Protein AF-A0A8J6YCR9-F1 (afdb_monomer_lite)

Secondary structure (DSSP, 8-state):
-EEEEEEE-SS--TTHHHHHHHHHTTTT-EEEEEEEETTTHHHH--TT-SSEEEEETHHHH-HHHHHHHHHHTT--GGGEEEHHHHTSTT--HHHHHHHHHTT-EEEESSTHHHHHHHHTT----SS-SS-B--HHHHHHHHHSHHHHHTS-EEEEEEES---SS-BTBEEEEEETTEEEE-TT-S-HHHHHHHHHHHHTT--TTSEEEE---S-HHHHHHHHH--

Foldseek 3Di:
DFEEEEEEADPAQPLPVVLLVLVCVQDVDYDHQYYDYLVCVLVSCPVVPGQAYEYGPCLVVFLVVVLVSCVVSVHDPLRYDYSQLSVPPPDDPVVLSVVQVLLEAEAEQAQPRVVVCRSSSHDHLALRHQKHWPLVLSLVCLVPVPVLLPFDWAWDDADDDADPQQNRHWTWTDSPPTIMTRRNDNDPVVSRVSNNVNSVSHDPVHYDYDYDDPDPVSVVSVVVRD

Structure (mmCIF, N/CA/C/O backbone):
data_AF-A0A8J6YCR9-F1
#
_entry.id   AF-A0A8J6YCR9-F1
#
loop_
_atom_site.group_PDB
_atom_site.id
_atom_site.type_symbol
_atom_site.label_atom_id
_atom_site.label_alt_id
_atom_site.label_comp_id
_atom_site.label_asym_id
_atom_site.label_entity_id
_atom_site.label_seq_id
_atom_site.pdbx_PDB_ins_code
_atom_site.Cartn_x
_atom_site.Cartn_y
_atom_site.Cartn_z
_atom_site.occupancy
_atom_site.B_iso_or_equiv
_atom_site.auth_seq_id
_atom_site.auth_comp_id
_atom_site.auth_asym_id
_atom_site.auth_atom_id
_atom_site.pdbx_PDB_model_num
ATOM 1 N N . MET A 1 1 ? -25.523 3.957 15.883 1.00 90.06 1 MET A N 1
ATOM 2 C CA . MET A 1 1 ? -24.390 3.995 16.825 1.00 90.06 1 MET A CA 1
ATOM 3 C C . MET A 1 1 ? -23.303 3.041 16.343 1.00 90.06 1 MET A C 1
ATOM 5 O O . MET A 1 1 ? -23.631 1.899 16.044 1.00 90.06 1 MET A O 1
ATOM 9 N N . LEU A 1 2 ? -22.066 3.518 16.178 1.00 95.81 2 LEU A N 1
ATOM 10 C CA . LEU A 1 2 ? -20.912 2.714 15.741 1.00 95.81 2 LEU A CA 1
ATOM 11 C C . LEU A 1 2 ? -20.251 2.041 16.953 1.00 95.81 2 LEU A C 1
ATOM 13 O O . LEU A 1 2 ? -19.799 2.749 17.850 1.00 95.81 2 LEU A O 1
ATOM 17 N N . LYS A 1 3 ? -20.128 0.711 16.964 1.00 96.62 3 LYS A N 1
ATOM 18 C CA . LYS A 1 3 ? -19.424 -0.020 18.029 1.00 96.62 3 LYS A CA 1
ATOM 19 C C . LYS A 1 3 ? -17.926 -0.082 17.756 1.00 96.62 3 LYS A C 1
ATOM 21 O O . LYS A 1 3 ? -17.502 -0.604 16.719 1.00 96.62 3 LYS A O 1
ATOM 26 N N . VAL A 1 4 ? -17.119 0.415 18.687 1.00 97.25 4 VAL A N 1
ATOM 27 C CA . VAL A 1 4 ? -15.661 0.496 18.562 1.00 97.25 4 VAL A CA 1
ATOM 28 C C . VAL A 1 4 ? -15.001 -0.258 19.709 1.00 97.25 4 VAL A C 1
ATOM 30 O O . VAL A 1 4 ? -15.195 0.081 20.873 1.00 97.25 4 VAL A O 1
ATOM 33 N N . LEU A 1 5 ? -14.191 -1.261 19.375 1.00 97.62 5 LEU A N 1
ATOM 34 C CA . LEU A 1 5 ? -13.217 -1.832 20.304 1.00 97.62 5 LEU A CA 1
ATOM 35 C C . LEU A 1 5 ? -11.891 -1.097 20.108 1.00 97.62 5 LEU A C 1
ATOM 37 O O . LEU A 1 5 ? -11.447 -0.917 18.971 1.00 97.62 5 LEU A O 1
ATOM 41 N N . ILE A 1 6 ? -11.254 -0.666 21.193 1.00 97.75 6 ILE A N 1
ATOM 42 C CA . ILE A 1 6 ? -9.964 0.025 21.131 1.00 97.75 6 ILE A CA 1
ATOM 43 C C . ILE A 1 6 ? -8.844 -0.958 21.447 1.00 97.75 6 ILE A C 1
ATOM 45 O O . ILE A 1 6 ? -8.840 -1.616 22.485 1.00 97.75 6 ILE A O 1
ATOM 49 N N . TRP A 1 7 ? -7.863 -1.019 20.552 1.00 97.56 7 TRP A N 1
ATOM 50 C CA . TRP A 1 7 ? -6.662 -1.822 20.707 1.00 97.56 7 TRP A CA 1
ATOM 51 C C . TRP A 1 7 ? -5.428 -0.930 20.795 1.00 97.56 7 TRP A C 1
ATOM 53 O O . TRP A 1 7 ? -4.994 -0.340 19.805 1.00 97.56 7 TRP A O 1
ATOM 63 N N . HIS A 1 8 ? -4.843 -0.858 21.983 1.00 97.31 8 HIS A N 1
ATOM 64 C CA . HIS A 1 8 ? -3.564 -0.210 22.232 1.00 97.31 8 HIS A CA 1
ATOM 65 C C . HIS A 1 8 ? -2.426 -1.122 21.767 1.00 97.31 8 HIS A C 1
ATOM 67 O O . HIS A 1 8 ? -2.086 -2.106 22.429 1.00 97.31 8 HIS A O 1
ATOM 73 N N . VAL A 1 9 ? -1.846 -0.795 20.609 1.00 95.94 9 VAL A N 1
ATOM 74 C CA . VAL A 1 9 ? -0.729 -1.555 20.018 1.00 95.94 9 VAL A CA 1
ATOM 75 C C . VAL A 1 9 ? 0.642 -0.979 20.377 1.00 95.94 9 VAL A C 1
ATOM 77 O O . VAL A 1 9 ? 1.670 -1.614 20.140 1.00 95.94 9 VAL A O 1
ATOM 80 N N . SER A 1 10 ? 0.667 0.230 20.934 1.00 94.56 10 SER A N 1
ATOM 81 C CA . SER A 1 10 ? 1.834 0.833 21.569 1.00 94.56 10 SER A CA 1
ATOM 82 C C . SER A 1 10 ? 1.404 1.772 22.701 1.00 94.56 10 SER A C 1
ATOM 84 O O . SER A 1 10 ? 0.217 1.940 22.979 1.00 94.56 10 SER A O 1
ATOM 86 N N . ASP A 1 11 ? 2.394 2.367 23.354 1.00 92.81 11 ASP A N 1
ATOM 87 C CA . ASP A 1 11 ? 2.270 3.428 24.354 1.00 92.81 11 ASP A CA 1
ATOM 88 C C . ASP A 1 11 ? 1.865 4.790 23.756 1.00 92.81 11 ASP A C 1
ATOM 90 O O . ASP A 1 11 ? 1.498 5.701 24.494 1.00 92.81 11 ASP A O 1
ATOM 94 N N . GLU A 1 12 ? 1.917 4.958 22.430 1.00 93.69 12 GLU A N 1
ATOM 95 C CA . GLU A 1 12 ? 1.530 6.209 21.780 1.00 93.69 12 GLU A CA 1
ATOM 96 C C . GLU A 1 12 ? 0.004 6.344 21.673 1.00 93.69 12 GLU A C 1
ATOM 98 O O . GLU A 1 12 ? -0.682 5.458 21.171 1.00 93.69 12 GLU A O 1
ATOM 103 N N . THR A 1 13 ? -0.530 7.498 22.075 1.00 94.25 13 THR A N 1
ATOM 104 C CA . THR A 1 13 ? -1.974 7.799 22.030 1.00 94.25 13 THR A CA 1
ATOM 105 C C . THR A 1 13 ? -2.299 9.110 21.313 1.00 94.25 13 THR A C 1
ATOM 107 O O . THR A 1 13 ? -3.440 9.565 21.331 1.00 94.25 13 THR A O 1
ATOM 110 N N . SER A 1 14 ? -1.312 9.708 20.636 1.00 93.69 14 SER A N 1
ATOM 111 C CA . SER A 1 14 ? -1.359 11.064 20.064 1.00 93.69 14 SER A CA 1
ATOM 112 C C . SER A 1 14 ? -2.547 11.325 19.123 1.00 93.69 14 SER A C 1
ATOM 114 O O . SER A 1 14 ? -3.018 12.459 19.023 1.00 93.69 14 SER A O 1
ATOM 116 N N . PHE A 1 15 ? -3.059 10.290 18.450 1.00 95.12 15 PHE A N 1
ATOM 117 C CA . PHE A 1 15 ? -4.193 10.394 17.529 1.00 95.12 15 PHE A CA 1
ATOM 118 C C . PHE A 1 15 ? -5.525 9.902 18.112 1.00 95.12 15 PHE A C 1
ATOM 120 O O . PHE A 1 15 ? -6.554 10.152 17.484 1.00 95.12 15 PHE A O 1
ATOM 127 N N . LYS A 1 16 ? -5.538 9.247 19.286 1.00 96.50 16 LYS A N 1
ATOM 128 C CA . LYS A 1 16 ? -6.710 8.544 19.845 1.00 96.50 16 LYS A CA 1
ATOM 129 C C . LYS A 1 16 ? -7.932 9.457 19.953 1.00 96.50 16 LYS A C 1
ATOM 131 O O . LYS A 1 16 ? -8.925 9.227 19.266 1.00 96.50 16 LYS A O 1
ATOM 136 N N . ASP A 1 17 ? -7.842 10.524 20.743 1.00 96.62 17 ASP A N 1
ATOM 137 C CA . ASP A 1 17 ? -8.994 11.390 21.039 1.00 96.62 17 ASP A CA 1
ATOM 138 C C . ASP A 1 17 ? -9.517 12.097 19.784 1.00 96.62 17 ASP A C 1
ATOM 140 O O . ASP A 1 17 ? -10.723 12.221 19.563 1.00 96.62 17 ASP A O 1
ATOM 144 N N . LYS A 1 18 ? -8.602 12.519 18.903 1.00 97.12 18 LYS A N 1
ATOM 145 C CA . LYS A 1 18 ? -8.965 13.139 17.625 1.00 97.12 18 LYS A CA 1
ATOM 146 C C . LYS A 1 18 ? -9.665 12.143 16.699 1.00 97.12 18 LYS A C 1
ATOM 148 O O . LYS A 1 18 ? -10.626 12.523 16.035 1.00 97.12 18 LYS A O 1
ATOM 153 N N . ALA A 1 19 ? -9.197 10.896 16.641 1.00 97.31 19 ALA A N 1
ATOM 154 C CA . ALA A 1 19 ? -9.819 9.847 15.843 1.00 97.31 19 ALA A CA 1
ATOM 155 C C . ALA A 1 19 ? -11.240 9.544 16.339 1.00 97.31 19 ALA A C 1
ATOM 157 O O . ALA A 1 19 ? -12.172 9.540 15.539 1.00 97.31 19 ALA A O 1
ATOM 158 N N . ILE A 1 20 ? -11.414 9.378 17.652 1.00 96.81 20 ILE A N 1
ATOM 159 C CA . ILE A 1 20 ? -12.716 9.161 18.302 1.00 96.81 20 ILE A CA 1
ATOM 160 C C . ILE A 1 20 ? -13.690 10.289 17.941 1.00 96.81 20 ILE A C 1
ATOM 162 O O . ILE A 1 20 ? -14.755 10.023 17.387 1.00 96.81 20 ILE A O 1
ATOM 166 N N . LYS A 1 21 ? -13.279 11.551 18.117 1.00 96.19 21 LYS A N 1
ATOM 167 C CA . LYS A 1 21 ? -14.107 12.720 17.784 1.00 96.19 21 LYS A CA 1
ATOM 168 C C . LYS A 1 21 ? -14.507 12.781 16.305 1.00 96.19 21 LYS A C 1
ATOM 170 O O . LYS A 1 21 ? -15.622 13.175 15.977 1.00 96.19 21 LYS A O 1
ATOM 175 N N . ILE A 1 22 ? -13.607 12.412 15.391 1.00 96.62 22 ILE A N 1
ATOM 176 C CA . ILE A 1 22 ? -13.915 12.366 13.952 1.00 96.62 22 ILE A CA 1
ATOM 177 C C . ILE A 1 22 ? -14.933 11.262 13.648 1.00 96.62 22 ILE A C 1
ATOM 179 O O . ILE A 1 22 ? -15.816 11.472 12.819 1.00 96.62 22 ILE A O 1
ATOM 183 N N . LEU A 1 23 ? -14.833 10.102 14.302 1.00 96.75 23 LEU A N 1
ATOM 184 C CA . LEU A 1 23 ? -15.815 9.026 14.147 1.00 96.75 23 LEU A CA 1
ATOM 185 C C . LEU A 1 23 ? -17.183 9.445 14.700 1.00 96.75 23 LEU A C 1
ATOM 187 O O . LEU A 1 23 ? -18.185 9.258 14.017 1.00 96.75 23 LEU A O 1
ATOM 191 N N . GLU A 1 24 ? -17.235 10.087 15.867 1.00 95.94 24 GLU A N 1
ATOM 192 C CA . GLU A 1 24 ? -18.472 10.647 16.435 1.00 95.94 24 GLU A CA 1
ATOM 193 C C . GLU A 1 24 ? -19.167 11.623 15.489 1.00 95.94 24 GLU A C 1
ATOM 195 O O . GLU A 1 24 ? -20.381 11.585 15.352 1.00 95.94 24 GLU A O 1
ATOM 200 N N . GLN A 1 25 ? -18.414 12.462 14.777 1.00 94.50 25 GLN A N 1
ATOM 201 C CA . GLN A 1 25 ? -18.977 13.415 13.814 1.00 94.50 25 GLN A CA 1
ATOM 202 C C . GLN A 1 25 ? -19.571 12.756 12.558 1.00 94.50 25 GLN A C 1
ATOM 204 O O . GLN A 1 25 ? -20.301 13.408 11.814 1.00 94.50 25 GLN A O 1
ATOM 209 N N . GLN A 1 26 ? -19.236 11.493 12.280 1.00 93.81 26 GLN A N 1
ATOM 210 C CA . GLN A 1 26 ? -19.674 10.764 11.081 1.00 93.81 26 GLN A CA 1
ATOM 211 C C . GLN A 1 26 ? -20.839 9.805 11.339 1.00 93.81 26 GLN A C 1
ATOM 213 O O . GLN A 1 26 ? -21.339 9.188 10.395 1.00 93.81 26 GLN A O 1
ATOM 218 N N . HIS A 1 27 ? -21.249 9.648 12.595 1.00 92.50 27 HIS A N 1
ATOM 219 C CA . HIS A 1 27 ? -22.217 8.651 13.030 1.00 92.50 27 HIS A CA 1
ATOM 220 C C . HIS A 1 27 ? -23.166 9.246 14.074 1.00 92.50 27 HIS A C 1
ATOM 222 O O . HIS A 1 27 ? -22.815 10.191 14.768 1.00 92.50 27 HIS A O 1
ATOM 228 N N . ASP A 1 28 ? -24.352 8.658 14.242 1.00 88.12 28 ASP A N 1
ATOM 229 C CA . ASP A 1 28 ? -25.297 9.023 15.311 1.00 88.12 28 ASP A CA 1
ATOM 230 C C . ASP A 1 28 ? -24.816 8.477 16.676 1.00 88.12 28 ASP A C 1
ATOM 232 O O . ASP A 1 28 ? -25.469 7.637 17.298 1.00 88.12 28 ASP A O 1
ATOM 236 N N . GLY A 1 29 ? -23.606 8.868 17.083 1.00 89.50 29 GLY A N 1
ATOM 237 C CA . GLY A 1 29 ? -22.893 8.384 18.264 1.00 89.50 29 GLY A CA 1
ATOM 238 C C . GLY A 1 29 ? -21.993 7.166 18.018 1.00 89.50 29 GLY A C 1
ATOM 239 O O . GLY A 1 29 ? -22.193 6.367 17.090 1.00 89.50 29 GLY A O 1
ATOM 240 N N . ILE A 1 30 ? -21.007 7.011 18.901 1.00 95.44 30 ILE A N 1
ATOM 241 C CA . ILE A 1 30 ? -20.150 5.826 19.009 1.00 95.44 30 ILE A CA 1
ATOM 242 C C . ILE A 1 30 ? -20.362 5.159 20.373 1.00 95.44 30 ILE A C 1
ATOM 244 O O . ILE A 1 30 ? -20.672 5.825 21.356 1.00 95.44 30 ILE A O 1
ATOM 248 N N . GLU A 1 31 ? -20.154 3.852 20.430 1.00 96.00 31 GLU A N 1
ATOM 249 C CA . GLU A 1 31 ? -20.119 3.064 21.659 1.00 96.00 31 GLU A CA 1
ATOM 250 C C . GLU A 1 31 ? -18.730 2.433 21.771 1.00 96.00 31 GLU A C 1
ATOM 252 O O . GLU A 1 31 ? -18.350 1.623 20.921 1.00 96.00 31 GLU A O 1
ATOM 257 N N . ILE A 1 32 ? -17.960 2.806 22.796 1.00 96.12 32 ILE A N 1
ATOM 258 C CA . ILE A 1 32 ? -16.704 2.120 23.109 1.00 96.12 32 ILE A CA 1
ATOM 259 C C . ILE A 1 32 ? -17.049 0.853 23.889 1.00 96.12 32 ILE A C 1
ATOM 261 O O . ILE A 1 32 ? -17.380 0.923 25.069 1.00 96.12 32 ILE A O 1
ATOM 265 N N . VAL A 1 33 ? -16.984 -0.301 23.222 1.00 95.69 33 VAL A N 1
ATOM 266 C CA . VAL A 1 33 ? -17.351 -1.596 23.829 1.00 95.69 33 VAL A CA 1
ATOM 267 C C . VAL A 1 33 ? -16.245 -2.161 24.726 1.00 95.69 33 VAL A C 1
ATOM 269 O O . VAL A 1 33 ? -16.481 -3.075 25.505 1.00 95.69 33 VAL A O 1
ATOM 272 N N . GLY A 1 34 ? -15.031 -1.616 24.625 1.00 95.00 34 GLY A N 1
ATOM 273 C CA . GLY A 1 34 ? -13.900 -1.988 25.462 1.00 95.00 34 GLY A CA 1
ATOM 274 C C . GLY A 1 34 ? -12.600 -1.325 25.017 1.00 95.00 34 GLY A C 1
ATOM 275 O O . GLY A 1 34 ? -12.494 -0.792 23.907 1.00 95.00 34 GLY A O 1
ATOM 276 N N . GLU A 1 35 ? -11.592 -1.401 25.880 1.00 96.44 35 GLU A N 1
ATOM 277 C CA . GLU A 1 35 ? -10.211 -1.048 25.559 1.00 96.44 35 GLU A CA 1
ATOM 278 C C . GLU A 1 35 ? -9.275 -2.165 26.025 1.00 96.44 35 GLU A C 1
ATOM 280 O O . GLU A 1 35 ? -9.443 -2.721 27.112 1.00 96.44 35 GLU A O 1
ATOM 285 N N . ALA A 1 36 ? -8.289 -2.503 25.199 1.00 96.25 36 ALA A N 1
ATOM 286 C CA . ALA A 1 36 ? -7.380 -3.609 25.458 1.00 96.25 36 ALA A CA 1
ATOM 287 C C . ALA A 1 36 ? -5.970 -3.330 24.932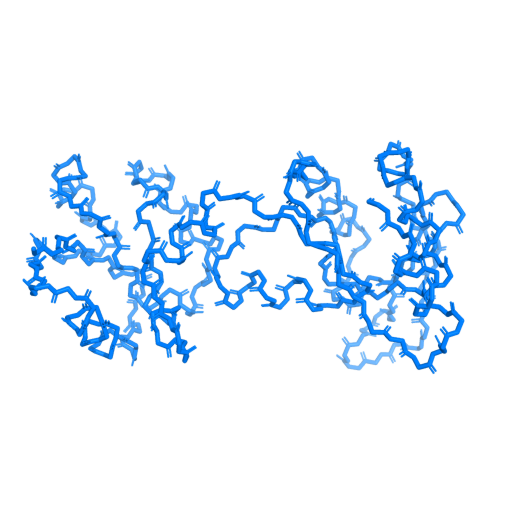 1.00 96.25 36 ALA A C 1
ATOM 289 O O . ALA A 1 36 ? -5.782 -2.598 23.959 1.00 96.25 36 ALA A O 1
ATOM 290 N N . THR A 1 37 ? -4.973 -3.959 25.546 1.00 96.12 37 THR A N 1
ATOM 291 C CA . THR A 1 37 ? -3.603 -4.052 25.031 1.00 96.12 37 THR A CA 1
ATOM 292 C C . THR A 1 37 ? -3.426 -5.365 24.269 1.00 96.12 37 THR A C 1
ATOM 294 O O . THR A 1 37 ? -4.270 -6.261 24.319 1.00 96.12 37 THR A O 1
ATOM 297 N N . THR A 1 38 ? -2.295 -5.533 23.585 1.00 93.69 38 THR A N 1
ATOM 298 C CA . THR A 1 38 ? -1.935 -6.801 22.923 1.00 93.69 38 THR A CA 1
ATOM 299 C C . THR A 1 38 ? -1.964 -8.014 23.867 1.00 93.69 38 THR A C 1
ATOM 301 O O . THR A 1 38 ? -2.241 -9.123 23.424 1.00 93.69 38 THR A O 1
ATOM 304 N N . GLU A 1 39 ? -1.727 -7.821 25.166 1.00 93.12 39 GLU A N 1
ATOM 305 C CA . GLU A 1 39 ? -1.668 -8.902 26.162 1.00 93.12 39 GLU A CA 1
ATOM 306 C C . GLU A 1 39 ? -3.046 -9.450 26.548 1.00 93.12 39 GLU A C 1
ATOM 308 O O . GLU A 1 39 ? -3.169 -10.618 26.923 1.00 93.12 39 GLU A O 1
ATOM 313 N N . ASN A 1 40 ? -4.090 -8.619 26.483 1.00 94.19 40 ASN A N 1
ATOM 314 C CA . ASN A 1 40 ? -5.418 -8.979 26.977 1.00 94.19 40 ASN A CA 1
ATOM 315 C C . ASN A 1 40 ? -6.531 -8.876 25.927 1.00 94.19 40 ASN A C 1
ATOM 317 O O . ASN A 1 40 ? -7.634 -9.348 26.197 1.00 94.19 40 ASN A O 1
ATOM 321 N N . ILE A 1 41 ? -6.259 -8.361 24.724 1.00 94.38 41 ILE A N 1
ATOM 322 C CA . ILE A 1 41 ? -7.280 -8.191 23.683 1.00 94.38 41 ILE A CA 1
ATOM 323 C C . ILE A 1 41 ? -7.988 -9.489 23.302 1.00 94.38 41 ILE A C 1
ATOM 325 O O . ILE A 1 41 ? -9.193 -9.465 23.112 1.00 94.38 41 ILE A O 1
ATOM 329 N N . ALA A 1 42 ? -7.305 -10.635 23.299 1.00 89.81 42 ALA A N 1
ATOM 330 C CA . ALA A 1 42 ? -7.944 -11.925 23.018 1.00 89.81 42 ALA A CA 1
ATOM 331 C C . ALA A 1 42 ? -9.031 -12.314 24.046 1.00 89.81 42 ALA A C 1
ATOM 333 O O . ALA A 1 42 ? -9.864 -13.169 23.765 1.00 89.81 42 ALA A O 1
ATOM 334 N N . LYS A 1 43 ? -9.020 -11.708 25.242 1.00 88.69 43 LYS A N 1
ATOM 335 C CA . LYS A 1 43 ? -10.055 -11.890 26.275 1.00 88.69 43 LYS A CA 1
ATOM 336 C C . LYS A 1 43 ? -11.190 -10.870 26.154 1.00 88.69 43 LYS A C 1
ATOM 338 O O . LYS A 1 43 ? -12.287 -11.149 26.618 1.00 88.69 43 LYS A O 1
ATOM 343 N N . VAL A 1 44 ? -10.901 -9.698 25.587 1.00 90.25 44 VAL A N 1
ATOM 344 C CA . VAL A 1 44 ? -11.842 -8.573 25.434 1.00 90.25 44 VAL A CA 1
ATOM 345 C C . VAL A 1 44 ? -12.565 -8.625 24.087 1.00 90.25 44 VAL A C 1
ATOM 347 O O . VAL A 1 44 ? -13.682 -8.137 23.965 1.00 90.25 44 VAL A O 1
ATOM 350 N N . ASP A 1 45 ? -11.952 -9.227 23.069 1.00 85.88 45 ASP A N 1
ATOM 351 C CA . ASP A 1 45 ? -12.577 -9.507 21.783 1.00 85.88 45 ASP A CA 1
ATOM 352 C C . ASP A 1 45 ? -13.696 -10.535 22.000 1.00 85.88 45 ASP A C 1
ATOM 354 O O . ASP A 1 45 ? -13.485 -11.745 21.945 1.00 85.88 45 ASP A O 1
ATOM 358 N N . GLU A 1 46 ? -14.904 -10.046 22.293 1.00 78.94 46 GLU A N 1
ATOM 359 C CA . GLU A 1 46 ? -16.137 -10.826 22.457 1.00 78.94 46 GLU A CA 1
ATOM 360 C C . GLU A 1 46 ? -16.598 -11.425 21.113 1.00 78.94 46 GLU A C 1
ATOM 362 O O . GLU A 1 46 ? -17.726 -11.228 20.660 1.00 78.94 46 GLU A O 1
ATOM 367 N N . ARG A 1 47 ? -15.706 -12.153 20.431 1.00 77.38 47 ARG A N 1
ATOM 368 C CA . ARG A 1 47 ? -15.896 -12.733 19.093 1.00 77.38 47 ARG A CA 1
ATOM 369 C C . ARG A 1 47 ? -16.216 -11.680 18.028 1.00 77.38 47 ARG A C 1
ATOM 371 O O . ARG A 1 47 ? -17.044 -11.914 17.147 1.00 77.38 47 ARG A O 1
ATOM 378 N N . GLY A 1 48 ? -15.590 -10.508 18.108 1.00 78.44 48 GLY A N 1
ATOM 379 C CA . GLY A 1 48 ? -15.760 -9.468 17.103 1.00 78.44 48 GLY A CA 1
ATOM 380 C C . GLY A 1 48 ? -17.119 -8.761 17.118 1.00 78.44 48 GLY A C 1
ATOM 381 O O . GLY A 1 48 ? -17.519 -8.261 16.064 1.00 78.44 48 GLY A O 1
ATOM 382 N N . GLN A 1 49 ? -17.836 -8.691 18.249 1.00 88.19 49 GLN A N 1
ATOM 383 C CA . GLN A 1 49 ? -19.110 -7.954 18.399 1.00 88.19 49 GLN A CA 1
ATOM 384 C C . GLN A 1 49 ? -18.961 -6.412 18.394 1.00 88.19 49 GLN A C 1
ATOM 386 O O . GLN A 1 49 ? -19.573 -5.687 19.172 1.00 88.19 49 GLN A O 1
ATOM 391 N N . TYR A 1 50 ? -18.166 -5.893 17.464 1.00 94.62 50 TYR A N 1
ATOM 392 C CA . TYR A 1 50 ? -17.979 -4.471 17.179 1.00 94.62 50 TYR A CA 1
ATOM 393 C C . TYR A 1 50 ? -17.876 -4.242 15.673 1.00 94.62 50 TYR A C 1
ATOM 395 O O . TYR A 1 50 ? -17.571 -5.153 14.898 1.00 94.62 50 TYR A O 1
ATOM 403 N N . ASP A 1 51 ? -18.087 -3.005 15.242 1.00 94.94 51 ASP A N 1
ATOM 404 C CA . ASP A 1 51 ? -17.988 -2.623 13.835 1.00 94.94 51 ASP A CA 1
ATOM 405 C C . ASP A 1 51 ? -16.545 -2.309 13.431 1.00 94.94 51 ASP A C 1
ATOM 407 O O . ASP A 1 51 ? -16.150 -2.502 12.279 1.00 94.94 51 ASP A O 1
ATOM 411 N N . THR A 1 52 ? -15.750 -1.781 14.363 1.00 95.69 52 THR A N 1
ATOM 412 C CA . THR A 1 52 ? -14.382 -1.318 14.109 1.00 95.69 52 THR A CA 1
ATOM 413 C C . THR A 1 52 ? -13.453 -1.631 15.273 1.00 95.69 52 THR A C 1
ATOM 415 O O . THR A 1 52 ? -13.797 -1.397 16.426 1.00 95.69 52 THR A O 1
ATOM 418 N N . LEU A 1 53 ? -12.255 -2.114 14.937 1.00 96.50 53 LEU A N 1
ATOM 419 C CA . LEU A 1 53 ? -11.135 -2.252 15.855 1.00 96.50 53 LEU A CA 1
ATOM 420 C C . LEU A 1 53 ? -10.184 -1.069 15.650 1.00 96.50 53 LEU A C 1
ATOM 422 O O . LEU A 1 53 ? -9.450 -1.025 14.660 1.00 96.50 53 LEU A O 1
ATOM 426 N N . LEU A 1 54 ? -10.240 -0.085 16.545 1.00 97.31 54 LEU A N 1
ATOM 427 C CA . LEU A 1 54 ? -9.415 1.118 16.475 1.00 97.31 54 LEU A CA 1
ATOM 428 C C . LEU A 1 54 ? -8.023 0.826 17.051 1.00 97.31 54 LEU A C 1
ATOM 430 O O . LEU A 1 54 ? -7.865 0.665 18.259 1.00 97.31 54 LEU A O 1
ATOM 434 N N . CYS A 1 55 ? -7.014 0.764 16.187 1.00 97.06 55 CYS A N 1
ATOM 435 C CA . CYS A 1 55 ? -5.625 0.503 16.553 1.00 97.06 55 CYS A CA 1
ATOM 436 C C . CYS A 1 55 ? -4.936 1.811 16.958 1.00 97.06 55 CYS A C 1
ATOM 438 O O . CYS A 1 55 ? -4.581 2.620 16.094 1.00 97.06 55 CYS A O 1
ATOM 440 N N . VAL A 1 56 ? -4.739 2.002 18.260 1.00 97.19 56 VAL A N 1
ATOM 441 C CA . VAL A 1 56 ? -4.131 3.199 18.851 1.00 97.19 56 VAL A CA 1
ATOM 442 C C . VAL A 1 56 ? -2.618 3.044 18.951 1.00 97.19 56 VAL A C 1
ATOM 444 O O . VAL A 1 56 ? -2.121 2.018 19.422 1.00 97.19 56 VAL A O 1
ATOM 447 N N . GLY A 1 57 ? -1.887 4.061 18.487 1.00 94.06 57 GLY A N 1
ATOM 448 C CA . GLY A 1 57 ? -0.421 4.058 18.485 1.00 94.06 57 GLY A CA 1
ATOM 449 C C . GLY A 1 57 ? 0.188 3.215 17.364 1.00 94.06 57 GLY A C 1
ATOM 450 O O . GLY A 1 57 ? 1.375 2.875 17.382 1.00 94.06 57 GLY A O 1
ATOM 451 N N . ALA A 1 58 ? -0.619 2.863 16.366 1.00 90.06 58 ALA A N 1
ATOM 452 C CA . ALA A 1 58 ? -0.220 1.993 15.269 1.00 90.06 58 ALA A CA 1
ATOM 453 C C . ALA A 1 58 ? 0.695 2.685 14.240 1.00 90.06 58 ALA A C 1
ATOM 455 O O . ALA A 1 58 ? 1.442 2.006 13.532 1.00 90.06 58 ALA A O 1
ATOM 456 N N . LYS A 1 59 ? 0.732 4.025 14.214 1.00 89.69 59 LYS A N 1
ATOM 457 C CA . LYS A 1 59 ? 1.696 4.791 13.406 1.00 89.69 59 LYS A CA 1
ATOM 458 C C . LYS A 1 59 ? 3.151 4.516 13.815 1.00 89.69 59 LYS A C 1
ATOM 460 O O . LYS A 1 59 ? 4.006 4.431 12.937 1.00 89.69 59 LYS A O 1
ATOM 465 N N . LYS A 1 60 ? 3.420 4.329 15.115 1.00 89.81 60 LYS A N 1
ATOM 466 C CA . LYS A 1 60 ? 4.759 4.041 15.669 1.00 89.81 60 LYS A CA 1
ATOM 467 C C . LYS A 1 60 ? 5.313 2.700 15.208 1.00 89.81 60 LYS A C 1
ATOM 469 O O . LYS A 1 60 ? 6.491 2.587 14.890 1.00 89.81 60 LYS A O 1
ATOM 474 N N . ILE A 1 61 ? 4.462 1.677 15.204 1.00 88.56 61 ILE A N 1
ATOM 475 C CA . ILE A 1 61 ? 4.877 0.294 14.940 1.00 88.56 61 ILE A CA 1
ATOM 476 C C . ILE A 1 61 ? 4.683 -0.133 13.479 1.00 88.56 61 ILE A C 1
A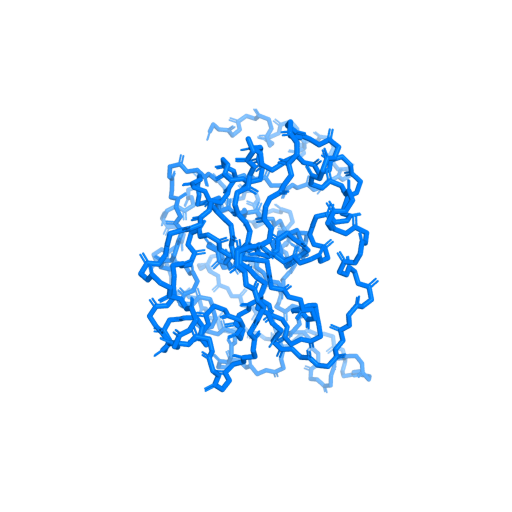TOM 478 O O . ILE A 1 61 ? 5.275 -1.119 13.042 1.00 88.56 61 ILE A O 1
ATOM 482 N N . GLY A 1 62 ? 3.873 0.610 12.721 1.00 85.50 62 GLY A N 1
ATOM 483 C CA . GLY A 1 62 ? 3.571 0.351 11.321 1.00 85.50 62 GLY A CA 1
ATOM 484 C C . GLY A 1 62 ? 2.494 -0.717 11.113 1.00 85.50 62 GLY A C 1
ATOM 485 O O . GLY A 1 62 ? 2.406 -1.720 11.825 1.00 85.50 62 GLY A O 1
ATOM 486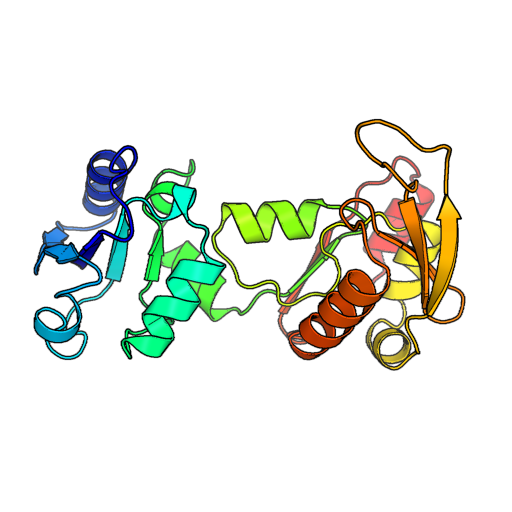 N N . ILE A 1 63 ? 1.690 -0.534 10.061 1.00 84.75 63 ILE A N 1
ATOM 487 C CA . ILE A 1 63 ? 0.531 -1.394 9.785 1.00 84.75 63 ILE A CA 1
ATOM 488 C C . ILE A 1 63 ? 0.910 -2.863 9.558 1.00 84.75 63 ILE A C 1
ATOM 490 O O . ILE A 1 63 ? 0.178 -3.752 9.966 1.00 84.75 63 ILE A O 1
ATOM 494 N N . SER A 1 64 ? 2.082 -3.144 8.975 1.00 84.88 64 SER A N 1
ATOM 495 C CA . SER A 1 64 ? 2.509 -4.528 8.728 1.00 84.88 64 SER A CA 1
ATOM 496 C C . SER A 1 64 ? 2.645 -5.329 10.024 1.00 84.88 64 SER A C 1
ATOM 498 O O . SER A 1 64 ? 2.320 -6.517 10.037 1.00 84.88 64 SER A O 1
ATOM 500 N N . LYS A 1 65 ? 3.118 -4.696 11.106 1.00 90.12 65 LYS A N 1
ATOM 501 C CA . LYS A 1 65 ? 3.221 -5.340 12.416 1.00 90.12 65 LYS A CA 1
ATOM 502 C C . LYS A 1 65 ? 1.842 -5.508 13.045 1.00 90.12 65 LYS A C 1
ATOM 504 O O . LYS A 1 65 ? 1.521 -6.614 13.456 1.00 90.12 65 LYS A O 1
ATOM 509 N N . VAL A 1 66 ? 1.010 -4.464 13.003 1.00 92.00 66 VAL A N 1
ATOM 510 C CA . VAL A 1 66 ? -0.387 -4.515 13.476 1.00 92.00 66 VAL A CA 1
ATOM 511 C C . VAL A 1 66 ? -1.147 -5.670 12.826 1.00 92.00 66 VAL A C 1
ATOM 513 O O . VAL A 1 66 ? -1.745 -6.474 13.528 1.00 92.00 66 VAL A O 1
ATOM 516 N N . THR A 1 67 ? -1.083 -5.804 11.499 1.00 90.88 67 THR A N 1
ATOM 517 C CA . THR A 1 67 ? -1.737 -6.896 10.763 1.00 90.88 67 THR A CA 1
ATOM 518 C C . THR A 1 67 ? -1.165 -8.266 11.137 1.00 90.88 67 THR A C 1
ATOM 520 O O . THR A 1 67 ? -1.916 -9.226 11.278 1.00 90.88 67 THR A O 1
ATOM 523 N N . THR A 1 68 ? 0.153 -8.371 11.333 1.00 92.12 68 THR A N 1
ATOM 524 C CA . THR A 1 68 ? 0.791 -9.630 11.756 1.00 92.12 68 THR A CA 1
ATOM 525 C C . THR A 1 68 ? 0.332 -10.048 13.152 1.00 92.12 68 THR A C 1
ATOM 527 O O . THR A 1 68 ? 0.027 -11.218 13.375 1.00 92.12 68 THR A O 1
ATOM 530 N N . ASP A 1 69 ? 0.269 -9.104 14.088 1.00 93.94 69 ASP A N 1
ATOM 531 C CA . ASP A 1 69 ? -0.164 -9.367 15.458 1.00 93.94 69 ASP A CA 1
ATOM 532 C C . ASP A 1 69 ? -1.671 -9.659 15.505 1.00 93.94 69 ASP A C 1
ATOM 534 O O . ASP A 1 69 ? -2.080 -10.616 16.157 1.00 93.94 69 ASP A O 1
ATOM 538 N N . ALA A 1 70 ? -2.483 -8.944 14.717 1.00 93.62 70 ALA A N 1
ATOM 539 C CA . ALA A 1 70 ? -3.906 -9.232 14.552 1.00 93.62 70 ALA A CA 1
ATOM 540 C C . ALA A 1 70 ? -4.141 -10.665 14.058 1.00 93.62 70 ALA A C 1
ATOM 542 O O . ALA A 1 70 ? -4.930 -11.393 14.652 1.00 93.62 70 ALA A O 1
ATOM 543 N N . HIS A 1 71 ? -3.395 -11.103 13.039 1.00 92.75 71 HIS A N 1
ATOM 544 C CA . HIS A 1 71 ? -3.479 -12.472 12.534 1.00 92.75 71 HIS A CA 1
ATOM 545 C C . HIS A 1 71 ? -3.107 -13.509 13.606 1.00 92.75 71 HIS A C 1
ATOM 547 O O . HIS A 1 71 ? -3.797 -14.512 13.756 1.00 92.75 71 HIS A O 1
ATOM 553 N N . LYS A 1 72 ? -2.034 -13.287 14.379 1.00 94.06 72 LYS A N 1
ATOM 554 C CA . LYS A 1 72 ? -1.631 -14.201 15.469 1.00 94.06 72 LYS A CA 1
ATOM 555 C C . LYS A 1 72 ? -2.677 -14.296 16.580 1.00 94.06 72 LYS A C 1
ATOM 557 O O . LYS A 1 72 ? -2.810 -15.345 17.200 1.00 94.06 72 LYS A O 1
ATOM 562 N N . LEU A 1 73 ? -3.385 -13.200 16.832 1.00 93.38 73 LEU A N 1
ATOM 563 C CA . LEU A 1 73 ? -4.417 -13.090 17.859 1.00 93.38 73 LEU A CA 1
ATOM 564 C C . LEU A 1 73 ? -5.816 -13.466 17.343 1.00 93.38 73 LEU A C 1
ATOM 566 O O . LEU A 1 73 ? -6.775 -13.361 18.099 1.00 93.38 73 LEU A O 1
ATOM 570 N N . ASN A 1 74 ? -5.937 -13.913 16.085 1.00 91.88 74 ASN A N 1
ATOM 571 C CA . ASN A 1 74 ? -7.206 -14.202 15.405 1.00 91.88 74 ASN A CA 1
ATOM 572 C C . ASN A 1 74 ? -8.190 -13.014 15.386 1.00 91.88 74 ASN A C 1
ATOM 574 O O . ASN A 1 74 ? -9.404 -13.208 15.397 1.00 91.88 74 ASN A O 1
ATOM 578 N N . LEU A 1 75 ? -7.670 -11.786 15.335 1.00 93.44 75 LEU A N 1
ATOM 579 C CA . LEU A 1 75 ? -8.472 -10.569 15.240 1.00 93.44 75 LEU A CA 1
ATOM 580 C C . LEU A 1 75 ? -8.893 -10.304 13.782 1.00 93.44 75 LEU A C 1
ATOM 582 O O . LEU A 1 75 ? -8.107 -10.545 12.859 1.00 93.44 75 LEU A O 1
ATOM 586 N N . PRO A 1 76 ? -10.100 -9.761 13.547 1.00 91.50 76 PRO A N 1
ATOM 587 C CA . PRO A 1 76 ? -10.621 -9.521 12.202 1.00 91.50 76 PRO A CA 1
ATOM 588 C C . PRO A 1 76 ? -9.874 -8.377 11.493 1.00 91.50 76 PRO A C 1
ATOM 590 O O . PRO A 1 76 ? -10.106 -7.193 11.765 1.00 91.50 76 PRO A O 1
ATOM 593 N N . GLU A 1 77 ? -8.987 -8.719 10.550 1.00 89.62 77 GLU A N 1
ATOM 594 C CA . GLU A 1 77 ? -8.163 -7.759 9.795 1.00 89.62 77 GLU A CA 1
ATOM 595 C C . GLU A 1 77 ? -9.021 -6.703 9.076 1.00 89.62 77 GLU A C 1
ATOM 597 O O . GLU A 1 77 ? -8.678 -5.521 9.031 1.00 89.62 77 GLU A O 1
ATOM 602 N N . GLU A 1 78 ? -10.185 -7.099 8.561 1.00 90.12 78 GLU A N 1
ATOM 603 C CA . GLU A 1 78 ? -11.116 -6.223 7.854 1.00 90.12 78 GLU A CA 1
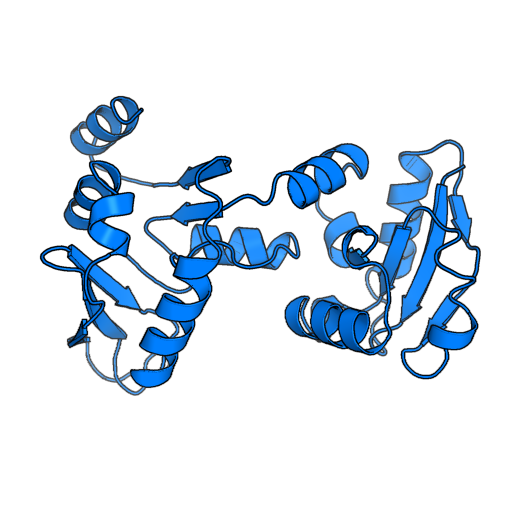ATOM 604 C C . GLU A 1 78 ? -11.755 -5.146 8.741 1.00 90.12 78 GLU A C 1
ATOM 606 O O . GLU A 1 78 ? -12.313 -4.176 8.214 1.00 90.12 78 GLU A O 1
ATOM 611 N N . LYS A 1 79 ? -11.671 -5.296 10.070 1.00 93.62 79 LYS A N 1
ATOM 612 C CA . LYS A 1 79 ? -12.160 -4.318 11.049 1.00 93.62 79 LYS A CA 1
ATOM 613 C C . LYS A 1 79 ? -11.063 -3.396 11.569 1.00 93.62 79 LYS A C 1
ATOM 615 O O . LYS A 1 79 ? -11.405 -2.371 12.163 1.00 93.62 79 LYS A O 1
ATOM 620 N N . LEU A 1 80 ? -9.786 -3.673 11.294 1.00 94.50 80 LEU A N 1
ATOM 621 C CA . LEU A 1 80 ? -8.675 -2.817 11.716 1.00 94.50 80 LEU A CA 1
ATOM 622 C C . LEU A 1 80 ? -8.812 -1.409 11.135 1.00 94.50 80 LEU A C 1
ATOM 624 O O . LEU A 1 80 ? -9.096 -1.224 9.943 1.00 94.50 80 LEU A O 1
ATOM 628 N N . LEU A 1 81 ? -8.605 -0.412 11.987 1.00 95.75 81 LEU A N 1
ATOM 629 C CA . LEU A 1 81 ? -8.591 0.995 11.628 1.00 95.75 81 LEU A CA 1
ATOM 630 C C . LEU A 1 81 ? -7.520 1.707 12.445 1.00 95.75 81 LEU A C 1
ATOM 632 O O . LEU A 1 81 ? -7.622 1.803 13.660 1.00 95.75 81 LEU A O 1
ATOM 636 N N . GLY A 1 82 ? -6.495 2.219 11.774 1.00 95.94 82 GLY A N 1
ATOM 637 C CA . GLY A 1 82 ? -5.463 3.014 12.423 1.00 95.94 82 GLY A CA 1
ATOM 638 C C . GLY A 1 82 ? -5.980 4.375 12.870 1.00 95.94 82 GLY A C 1
ATOM 639 O O . GLY A 1 82 ? -6.569 5.091 12.061 1.00 95.94 82 GLY A O 1
ATOM 640 N N . ASP A 1 83 ? -5.708 4.763 14.114 1.00 95.69 83 ASP A N 1
ATOM 641 C CA . ASP A 1 83 ? -6.053 6.084 14.650 1.00 95.69 83 ASP A CA 1
ATOM 642 C C . ASP A 1 83 ? -5.527 7.239 13.774 1.00 95.69 83 ASP A C 1
ATOM 644 O O . ASP A 1 83 ? -6.284 8.136 13.401 1.00 95.69 83 ASP A O 1
ATOM 648 N N . TRP A 1 84 ? -4.271 7.179 13.322 1.00 95.44 84 TRP A N 1
ATOM 649 C CA . TRP A 1 84 ? -3.686 8.195 12.441 1.00 95.44 84 TRP A CA 1
ATOM 650 C C . TRP A 1 84 ? -4.423 8.326 11.100 1.00 95.44 84 TRP A C 1
ATOM 652 O O . TRP A 1 84 ? -4.526 9.434 10.572 1.00 95.44 84 TRP A O 1
ATOM 662 N N . ILE A 1 85 ? -4.964 7.225 10.565 1.00 95.94 85 ILE A N 1
ATOM 663 C CA . ILE A 1 85 ? -5.692 7.202 9.286 1.00 95.94 85 ILE A CA 1
ATOM 664 C C . ILE A 1 85 ? -6.988 7.996 9.417 1.00 95.94 85 ILE A C 1
ATOM 666 O O . ILE A 1 85 ? -7.323 8.783 8.533 1.00 95.94 85 ILE A O 1
ATOM 670 N N . VAL A 1 86 ? -7.685 7.836 10.546 1.00 96.81 86 VAL A N 1
ATOM 671 C CA . VAL A 1 86 ? -8.920 8.574 10.845 1.00 96.81 86 VAL A CA 1
ATOM 672 C C . VAL A 1 86 ? -8.668 10.080 10.868 1.00 96.81 86 VAL A C 1
ATOM 674 O O . VAL A 1 86 ? -9.526 10.865 10.478 1.00 96.81 86 VAL A O 1
ATOM 677 N N . THR A 1 87 ? -7.468 10.498 11.274 1.00 96.19 87 THR A N 1
ATOM 678 C CA . THR A 1 87 ? -7.107 11.919 11.353 1.00 96.19 87 THR A CA 1
ATOM 679 C C . THR A 1 87 ? -6.680 12.556 10.027 1.00 96.19 87 THR A C 1
ATOM 681 O O . THR A 1 87 ? -6.391 13.757 10.005 1.00 96.19 87 THR A O 1
ATOM 684 N N . ILE A 1 88 ? -6.656 11.796 8.926 1.00 96.19 88 ILE A N 1
ATOM 685 C CA . ILE A 1 88 ? -6.360 12.321 7.587 1.00 96.19 88 ILE A CA 1
ATOM 686 C C . ILE A 1 88 ? -7.488 13.278 7.149 1.00 96.19 88 ILE A C 1
ATOM 688 O O . ILE A 1 88 ? -8.666 12.930 7.264 1.00 96.19 88 ILE A O 1
ATOM 692 N N . PRO A 1 89 ? -7.173 14.478 6.619 1.00 95.38 89 PRO A N 1
ATOM 693 C CA . PRO A 1 89 ? -8.191 15.402 6.125 1.00 95.38 89 PRO A CA 1
ATOM 694 C C . PRO A 1 89 ? -9.126 14.754 5.096 1.00 95.38 89 PRO A C 1
ATOM 696 O O . PRO A 1 89 ? -8.677 14.115 4.146 1.00 95.38 89 PRO A O 1
ATOM 699 N N . GLY A 1 90 ? -10.436 14.929 5.281 1.00 94.31 90 GLY A N 1
ATOM 700 C CA . GLY A 1 90 ? -11.451 14.334 4.408 1.00 94.31 90 GLY A CA 1
ATOM 701 C C . GLY A 1 90 ? -11.691 12.835 4.627 1.00 94.31 90 GLY A C 1
ATOM 702 O O . GLY A 1 90 ? -12.357 12.210 3.797 1.00 94.31 90 GLY A O 1
ATOM 703 N N . PHE A 1 91 ? -11.173 12.249 5.716 1.00 97.06 91 PHE A N 1
ATOM 704 C CA . PHE A 1 91 ? -11.461 10.865 6.088 1.00 97.06 91 PHE A CA 1
ATOM 705 C C . PHE A 1 91 ? -12.971 10.628 6.206 1.00 97.06 91 PHE A C 1
ATOM 707 O O . PHE A 1 91 ? -13.689 11.395 6.842 1.00 97.06 91 PHE A O 1
ATOM 714 N N . ALA A 1 92 ? -13.441 9.528 5.623 1.00 96.62 92 ALA A N 1
ATOM 715 C CA . ALA A 1 92 ? -14.802 9.041 5.791 1.00 96.62 92 ALA A CA 1
ATOM 716 C C . ALA A 1 92 ? -14.771 7.520 5.949 1.00 96.62 92 ALA A C 1
ATOM 718 O O . ALA A 1 92 ? -14.324 6.825 5.028 1.00 96.62 92 ALA A O 1
ATOM 719 N N . LEU A 1 93 ? -15.277 6.994 7.071 1.00 95.75 93 LEU A N 1
ATOM 720 C CA . LEU A 1 93 ? -15.156 5.570 7.405 1.00 95.75 93 LEU A CA 1
ATOM 721 C C . LEU A 1 93 ? -15.708 4.675 6.289 1.00 95.75 93 LEU A C 1
ATOM 723 O O . LEU A 1 93 ? -15.034 3.750 5.837 1.00 95.75 93 LEU A O 1
ATOM 727 N N . LYS A 1 94 ? -16.896 4.996 5.764 1.00 94.56 94 LYS A N 1
ATOM 728 C CA . LYS A 1 94 ? -17.528 4.242 4.667 1.00 94.56 94 LYS A CA 1
ATOM 729 C C . LYS A 1 94 ? -16.642 4.168 3.414 1.00 94.56 94 LYS A C 1
ATOM 731 O O . LYS A 1 94 ? -16.493 3.090 2.840 1.00 94.56 94 LYS A O 1
ATOM 736 N N . LYS A 1 95 ? -16.032 5.291 3.007 1.00 96.50 95 LYS A N 1
ATOM 737 C CA . LYS A 1 95 ? -15.135 5.349 1.837 1.00 96.50 95 LYS A CA 1
ATOM 738 C C . LYS A 1 95 ? -13.850 4.563 2.089 1.00 96.50 95 LYS A C 1
ATOM 740 O O . LYS A 1 95 ? -13.403 3.824 1.218 1.00 96.50 95 LYS A O 1
ATOM 745 N N . TYR A 1 96 ? -13.289 4.676 3.291 1.00 96.44 96 TYR A N 1
ATOM 746 C CA . TYR A 1 96 ? -12.091 3.934 3.669 1.00 96.44 96 TYR A CA 1
ATOM 747 C C . TYR A 1 96 ? -12.333 2.416 3.689 1.00 96.44 96 TYR A C 1
ATOM 749 O O . TYR A 1 96 ? -11.552 1.660 3.114 1.00 96.44 96 TYR A O 1
ATOM 757 N N . ARG A 1 97 ? -13.465 1.954 4.238 1.00 95.06 97 ARG A N 1
ATOM 758 C CA . ARG A 1 97 ? -13.849 0.531 4.189 1.00 95.06 97 ARG A CA 1
ATOM 759 C C . ARG A 1 97 ? -14.044 0.034 2.758 1.00 95.06 97 ARG A C 1
ATOM 761 O O . ARG A 1 97 ? -13.641 -1.085 2.443 1.00 95.06 97 ARG A O 1
ATOM 768 N N . GLN A 1 98 ? -14.626 0.852 1.878 1.00 95.62 98 GLN A N 1
ATOM 769 C CA . GLN A 1 98 ? -14.730 0.522 0.455 1.00 95.62 98 GLN A CA 1
ATOM 770 C C . GLN A 1 98 ? -13.341 0.359 -0.182 1.00 95.62 98 GLN A C 1
ATOM 772 O O . GLN A 1 98 ? -13.123 -0.619 -0.892 1.00 95.62 98 GLN A O 1
ATOM 777 N N . LEU A 1 99 ? -12.396 1.254 0.121 1.00 95.38 99 LEU A N 1
ATOM 778 C CA . LEU A 1 99 ? -11.012 1.177 -0.356 1.00 95.38 99 LEU A CA 1
ATOM 779 C C . LEU A 1 99 ? -10.271 -0.069 0.162 1.00 95.38 99 LEU A C 1
ATOM 781 O O . LEU A 1 99 ? -9.582 -0.741 -0.603 1.00 95.38 99 LEU A O 1
ATOM 785 N N . GLN A 1 100 ? -10.431 -0.422 1.440 1.00 92.56 100 GLN A N 1
ATOM 786 C CA . GLN A 1 100 ? -9.840 -1.649 1.990 1.00 92.56 100 GLN A CA 1
ATOM 787 C C . GLN A 1 100 ? -10.378 -2.893 1.262 1.00 92.56 100 GLN A C 1
ATOM 789 O O . GLN A 1 100 ? -9.607 -3.735 0.792 1.00 92.56 100 GLN A O 1
ATOM 794 N N . ARG A 1 101 ? -11.705 -2.980 1.098 1.00 94.25 101 ARG A N 1
ATOM 795 C CA . ARG A 1 101 ? -12.382 -4.102 0.421 1.00 94.25 101 ARG A CA 1
ATOM 796 C C . ARG A 1 101 ? -12.076 -4.174 -1.068 1.00 94.25 101 ARG A C 1
ATOM 798 O O . ARG A 1 101 ? -12.053 -5.267 -1.626 1.00 94.25 101 ARG A O 1
ATOM 805 N N . SER A 1 102 ? -11.795 -3.041 -1.707 1.00 95.56 102 SER A N 1
ATOM 806 C CA . SER A 1 102 ? -11.458 -3.010 -3.127 1.00 95.56 102 SER A CA 1
ATOM 807 C C . SER A 1 102 ? -10.113 -3.680 -3.423 1.00 95.56 102 SER A C 1
ATOM 809 O O . SER A 1 102 ? -9.830 -3.961 -4.588 1.00 95.56 102 SER A O 1
ATOM 811 N N . ARG A 1 103 ? -9.272 -3.932 -2.403 1.00 94.81 103 ARG A N 1
ATOM 812 C CA . ARG A 1 103 ? -7.953 -4.576 -2.542 1.00 94.81 103 ARG A CA 1
ATOM 813 C C . ARG A 1 103 ? -7.123 -3.903 -3.639 1.00 94.81 103 ARG A C 1
ATOM 815 O O . ARG A 1 103 ? -6.631 -4.573 -4.546 1.00 94.81 103 ARG A O 1
ATOM 822 N N . LEU A 1 104 ? -7.036 -2.576 -3.572 1.00 96.94 104 LEU A N 1
ATOM 823 C CA . LEU A 1 104 ? -6.389 -1.744 -4.583 1.00 96.94 104 LEU A CA 1
ATOM 824 C C . LEU A 1 104 ? -4.929 -2.162 -4.811 1.00 96.94 104 LEU A C 1
ATOM 826 O O . LEU A 1 104 ? -4.172 -2.324 -3.855 1.00 96.94 104 LEU A O 1
ATOM 830 N N . SER A 1 105 ? -4.532 -2.293 -6.076 1.00 98.12 105 SER A N 1
ATOM 831 C CA . SER A 1 105 ? -3.127 -2.393 -6.487 1.00 98.12 105 SER A CA 1
ATOM 832 C C . SER A 1 105 ? -2.710 -1.089 -7.153 1.00 98.12 105 SER A C 1
ATOM 834 O O . SER A 1 105 ? -3.428 -0.588 -8.010 1.00 98.12 105 SER A O 1
ATOM 836 N N . ILE A 1 106 ? -1.568 -0.521 -6.763 1.00 98.06 106 ILE A N 1
ATOM 837 C CA . ILE A 1 106 ? -1.098 0.753 -7.323 1.00 98.06 106 ILE A CA 1
ATOM 838 C C . ILE A 1 106 ? 0.137 0.500 -8.181 1.00 98.06 106 ILE A C 1
ATOM 840 O O . ILE A 1 106 ? 1.165 0.045 -7.675 1.00 98.06 106 ILE A O 1
ATOM 844 N N . PHE A 1 107 ? 0.049 0.803 -9.472 1.00 98.00 107 PHE A N 1
ATOM 845 C CA . PHE A 1 107 ? 1.205 0.865 -10.363 1.00 98.00 107 PHE A CA 1
ATOM 846 C C . PHE A 1 107 ? 1.640 2.316 -10.465 1.00 98.00 107 PHE A C 1
ATOM 848 O O . PHE A 1 107 ? 0.929 3.151 -11.013 1.00 98.00 107 PHE A O 1
ATOM 855 N N . SER A 1 108 ? 2.799 2.622 -9.900 1.00 97.31 108 SER A N 1
ATOM 856 C CA . SER A 1 108 ? 3.349 3.970 -9.871 1.00 97.31 108 SER A CA 1
ATOM 857 C C . SER A 1 108 ? 4.758 3.945 -10.421 1.00 97.31 108 SER A C 1
ATOM 859 O O . SER A 1 108 ? 5.548 3.099 -10.007 1.00 97.31 108 SER A O 1
ATOM 861 N N . LYS A 1 109 ? 5.096 4.887 -11.309 1.00 96.00 109 LYS A N 1
ATOM 862 C CA . LYS A 1 109 ? 6.463 4.961 -11.845 1.00 96.00 109 LYS A CA 1
ATOM 863 C C . LYS A 1 109 ? 7.501 5.256 -10.755 1.00 96.00 109 LYS A C 1
ATOM 865 O O . LYS A 1 109 ? 8.665 4.970 -10.957 1.00 96.00 109 LYS A O 1
ATOM 870 N N . ASN A 1 110 ? 7.097 5.837 -9.624 1.00 94.50 110 ASN A N 1
ATOM 871 C CA . ASN A 1 110 ? 7.982 6.179 -8.509 1.00 94.50 110 ASN A CA 1
ATOM 872 C C . ASN A 1 110 ? 7.391 5.761 -7.144 1.00 94.50 110 ASN A C 1
ATOM 874 O O . ASN A 1 110 ? 6.344 5.107 -7.077 1.00 94.50 110 ASN A O 1
ATOM 878 N N . CYS A 1 111 ? 7.999 6.222 -6.045 1.00 92.88 111 CYS A N 1
ATOM 879 C CA . CYS A 1 111 ? 7.585 5.932 -4.668 1.00 92.88 111 CYS A CA 1
ATOM 880 C C . CYS A 1 111 ? 6.142 6.325 -4.295 1.00 92.88 111 CYS A C 1
ATOM 882 O O . CYS A 1 111 ? 5.676 5.896 -3.239 1.00 92.88 111 CYS A O 1
ATOM 884 N N . PHE A 1 112 ? 5.409 7.084 -5.123 1.00 95.12 112 PHE A N 1
ATOM 885 C CA . PHE A 1 112 ? 4.044 7.534 -4.819 1.00 95.12 112 PHE A CA 1
ATOM 886 C C . PHE A 1 112 ? 3.123 6.385 -4.379 1.00 95.12 112 PHE A C 1
ATOM 888 O O . PHE A 1 112 ? 2.462 6.490 -3.349 1.00 95.12 112 PHE A O 1
ATOM 895 N N . GLY A 1 113 ? 3.119 5.255 -5.095 1.00 92.31 113 GLY A N 1
ATOM 896 C CA . GLY A 1 113 ? 2.264 4.112 -4.745 1.00 92.31 113 GLY A CA 1
ATOM 897 C C . GLY A 1 113 ? 2.577 3.507 -3.371 1.00 92.31 113 GLY A C 1
ATOM 898 O O . GLY A 1 113 ? 1.660 3.164 -2.618 1.00 92.31 113 GLY A O 1
ATOM 899 N N . GLY A 1 114 ? 3.863 3.437 -3.017 1.00 93.44 114 GLY A N 1
ATOM 900 C CA . GLY A 1 114 ? 4.315 3.009 -1.694 1.00 93.44 114 GLY A CA 1
ATOM 901 C C . GLY A 1 114 ? 3.892 3.988 -0.601 1.00 93.44 114 GLY A C 1
ATOM 902 O O . GLY A 1 114 ? 3.302 3.572 0.393 1.00 93.44 114 GLY A O 1
ATOM 903 N N . VAL A 1 115 ? 4.107 5.289 -0.821 1.00 94.25 115 VAL A N 1
ATOM 904 C CA . VAL A 1 115 ? 3.732 6.352 0.124 1.00 94.25 115 VAL A CA 1
ATOM 905 C C . VAL A 1 115 ? 2.228 6.352 0.390 1.00 94.25 115 VAL A C 1
ATOM 907 O O . VAL A 1 115 ? 1.821 6.366 1.547 1.00 94.25 115 VAL A O 1
ATOM 910 N N . ILE A 1 116 ? 1.392 6.279 -0.649 1.00 95.38 116 ILE A N 1
ATOM 911 C CA . ILE A 1 116 ? -0.068 6.253 -0.482 1.00 95.38 116 ILE A CA 1
ATOM 912 C C . ILE A 1 116 ? -0.519 5.006 0.275 1.00 95.38 116 ILE A C 1
ATOM 914 O O . ILE A 1 116 ? -1.308 5.118 1.212 1.00 95.38 116 ILE A O 1
ATOM 918 N N . SER A 1 117 ? 0.004 3.831 -0.089 1.00 94.19 117 SER A N 1
ATOM 919 C CA . SER A 1 117 ? -0.345 2.586 0.603 1.00 94.19 117 SER A CA 1
ATOM 920 C C . SER A 1 117 ? 0.054 2.647 2.080 1.00 94.19 117 SER A C 1
ATOM 922 O O . SER A 1 117 ? -0.748 2.305 2.940 1.00 94.19 117 SER A O 1
ATOM 924 N N . HIS A 1 118 ? 1.248 3.158 2.389 1.00 92.00 118 HIS A N 1
ATOM 925 C CA . HIS A 1 118 ? 1.721 3.326 3.761 1.00 92.00 118 HIS A CA 1
ATOM 926 C C . HIS A 1 118 ? 0.860 4.312 4.561 1.00 92.00 118 HIS A C 1
ATOM 928 O O . HIS A 1 118 ? 0.375 3.977 5.640 1.00 92.00 118 HIS A O 1
ATOM 934 N N . THR A 1 119 ? 0.629 5.512 4.018 1.00 93.31 119 THR A N 1
ATOM 935 C CA . THR A 1 119 ? -0.163 6.564 4.671 1.00 93.31 119 THR A CA 1
ATOM 936 C C . THR A 1 119 ? -1.572 6.081 5.006 1.00 93.31 119 THR A C 1
ATOM 938 O O . THR A 1 119 ? -2.068 6.356 6.097 1.00 93.31 119 THR A O 1
ATOM 941 N N . LEU A 1 120 ? -2.191 5.322 4.098 1.00 93.88 120 LEU A N 1
ATOM 942 C CA . LEU A 1 120 ? -3.542 4.784 4.254 1.00 93.88 120 LEU A CA 1
ATOM 943 C C . LEU A 1 120 ? -3.587 3.405 4.929 1.00 93.88 120 LEU A C 1
ATOM 945 O O . LEU A 1 120 ? -4.646 2.791 4.937 1.00 93.88 120 LEU A O 1
ATOM 949 N N . GLY A 1 121 ? -2.472 2.884 5.454 1.00 91.38 121 GLY A N 1
ATOM 950 C CA . GLY A 1 121 ? -2.449 1.572 6.110 1.00 91.38 121 GLY A CA 1
ATOM 951 C C . GLY A 1 121 ? -2.895 0.412 5.207 1.00 91.38 121 GLY A C 1
ATOM 952 O O . GLY A 1 121 ? -3.501 -0.548 5.675 1.00 91.38 121 GLY A O 1
ATOM 953 N N . LEU A 1 122 ? -2.641 0.495 3.903 1.00 91.62 122 LEU A N 1
ATOM 954 C CA . LEU A 1 122 ? -2.987 -0.546 2.941 1.00 91.62 122 LEU A CA 1
ATOM 955 C C . LEU A 1 122 ? -1.833 -1.537 2.780 1.00 91.62 122 LEU A C 1
ATOM 957 O O . LEU A 1 122 ? -0.659 -1.167 2.717 1.00 91.62 122 LEU A O 1
ATOM 961 N N . VAL A 1 123 ? -2.176 -2.814 2.621 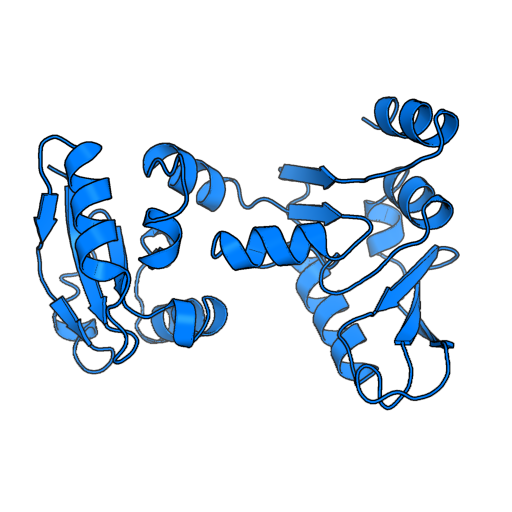1.00 89.81 123 VAL A N 1
ATOM 962 C CA . VAL A 1 123 ? -1.212 -3.847 2.230 1.00 89.81 123 VAL A CA 1
ATOM 963 C C . VAL A 1 123 ? -0.641 -3.517 0.850 1.00 89.81 123 VAL A C 1
ATOM 965 O O . VAL A 1 123 ? -1.388 -3.249 -0.090 1.00 89.81 123 VAL A O 1
ATOM 968 N N . TYR A 1 124 ? 0.680 -3.616 0.691 1.00 93.81 124 TYR A N 1
ATOM 969 C CA . TYR A 1 124 ? 1.326 -3.500 -0.617 1.00 93.81 124 TYR A CA 1
ATOM 970 C C . TYR A 1 124 ? 0.900 -4.655 -1.541 1.00 93.81 124 TYR A C 1
ATOM 972 O O . TYR A 1 124 ? 1.443 -5.761 -1.471 1.00 93.81 124 TYR A O 1
ATOM 980 N N . ARG A 1 125 ? -0.081 -4.392 -2.411 1.00 95.62 125 ARG A N 1
ATOM 981 C CA . ARG A 1 125 ? -0.600 -5.323 -3.435 1.00 95.62 125 ARG A CA 1
ATOM 982 C C . ARG A 1 125 ? 0.039 -5.122 -4.806 1.00 95.62 125 ARG A C 1
ATOM 984 O O . ARG A 1 125 ? -0.529 -5.463 -5.829 1.00 95.62 125 ARG A O 1
ATOM 991 N N . SER A 1 126 ? 1.210 -4.514 -4.840 1.00 96.75 126 SER A N 1
ATOM 992 C CA . SER A 1 126 ? 1.935 -4.211 -6.063 1.00 96.75 126 SER A CA 1
ATOM 993 C C . SER A 1 126 ? 3.429 -4.230 -5.765 1.00 96.75 126 SER A C 1
ATOM 995 O O . SER A 1 126 ? 3.824 -3.803 -4.674 1.00 96.75 126 SER A O 1
ATOM 997 N N . PRO A 1 127 ? 4.270 -4.712 -6.694 1.00 96.69 127 PRO A N 1
ATOM 998 C CA . PRO A 1 127 ? 5.716 -4.631 -6.545 1.00 96.69 127 PRO A CA 1
ATOM 999 C C . PRO A 1 127 ? 6.259 -3.209 -6.788 1.00 96.69 127 PRO A C 1
ATOM 1001 O O . PRO A 1 127 ? 7.415 -2.957 -6.469 1.00 96.69 127 PRO A O 1
ATOM 1004 N N . PHE A 1 128 ? 5.434 -2.262 -7.266 1.00 97.19 128 PHE A N 1
ATOM 1005 C CA . PHE A 1 128 ? 5.793 -0.853 -7.500 1.00 97.19 128 PHE A CA 1
ATOM 1006 C C . PHE A 1 128 ? 5.874 -0.037 -6.202 1.00 97.19 128 PHE A C 1
ATOM 1008 O O . PHE A 1 128 ? 5.089 0.879 -5.951 1.00 97.19 128 PHE A O 1
ATOM 1015 N N . VAL A 1 129 ? 6.821 -0.409 -5.346 1.00 95.56 129 VAL A N 1
ATOM 1016 C CA . VAL A 1 129 ? 7.074 0.196 -4.039 1.00 95.56 129 VAL A CA 1
ATOM 1017 C C . VAL A 1 129 ? 8.575 0.399 -3.904 1.00 95.56 129 VAL A C 1
ATOM 1019 O O . VAL A 1 129 ? 9.340 -0.511 -4.212 1.00 95.56 129 VAL A O 1
ATOM 1022 N N . ASN A 1 130 ? 8.983 1.563 -3.393 1.00 94.56 130 ASN A N 1
ATOM 1023 C CA . ASN A 1 130 ? 10.385 1.897 -3.141 1.00 94.56 130 ASN A CA 1
ATOM 1024 C C . ASN A 1 130 ? 11.285 1.845 -4.386 1.00 94.56 130 ASN A C 1
ATOM 1026 O O . ASN A 1 130 ? 12.423 1.379 -4.331 1.00 94.56 130 ASN A O 1
ATOM 1030 N N . LEU A 1 131 ? 10.754 2.322 -5.510 1.00 95.25 131 LEU A N 1
ATOM 1031 C CA . LEU A 1 131 ? 11.430 2.290 -6.797 1.00 95.25 131 LEU A CA 1
ATOM 1032 C C . LEU A 1 131 ? 11.198 3.570 -7.604 1.00 95.25 131 LEU A C 1
ATOM 1034 O O . LEU A 1 131 ? 10.301 4.354 -7.290 1.00 95.25 131 LEU A O 1
ATOM 1038 N N . ASP A 1 132 ? 11.996 3.737 -8.653 1.00 96.06 132 ASP A N 1
ATOM 1039 C CA . ASP A 1 132 ? 11.853 4.724 -9.719 1.00 96.06 132 ASP A CA 1
ATOM 1040 C C . ASP A 1 132 ? 12.061 4.045 -11.086 1.00 96.06 132 ASP A C 1
ATOM 1042 O O . ASP A 1 132 ? 13.078 3.392 -11.338 1.00 96.06 132 ASP A O 1
ATOM 1046 N N . VAL A 1 133 ? 11.066 4.163 -11.961 1.00 97.81 133 VAL A N 1
ATOM 1047 C CA . VAL A 1 133 ? 11.012 3.561 -13.295 1.00 97.81 133 VAL A CA 1
ATOM 1048 C C . VAL A 1 133 ? 11.107 4.678 -14.333 1.00 97.81 133 VAL A C 1
ATOM 1050 O O . VAL A 1 133 ? 10.242 5.564 -14.356 1.00 97.81 133 VAL A O 1
ATOM 1053 N N . PRO A 1 134 ? 12.092 4.631 -15.249 1.00 96.81 134 PRO A N 1
ATOM 1054 C CA . PRO A 1 134 ? 12.151 5.557 -16.371 1.00 96.81 134 PRO A CA 1
ATOM 1055 C C . PRO A 1 134 ? 10.856 5.541 -17.191 1.00 96.81 134 PRO A C 1
ATOM 1057 O O . PRO A 1 134 ? 10.284 4.480 -17.449 1.00 96.81 134 PRO A O 1
ATOM 1060 N N . GLU A 1 135 ? 10.409 6.712 -17.655 1.00 96.19 135 GLU A N 1
ATOM 1061 C CA . GLU A 1 135 ? 9.135 6.846 -18.381 1.00 96.19 135 GLU A CA 1
ATOM 1062 C C . GLU A 1 135 ? 8.994 5.890 -19.577 1.00 96.19 135 GLU A C 1
ATOM 1064 O O . GLU A 1 135 ? 7.928 5.284 -19.696 1.00 96.19 135 GLU A O 1
ATOM 1069 N N . PRO A 1 136 ? 10.022 5.674 -20.429 1.00 96.38 136 PRO A N 1
ATOM 1070 C CA . PRO A 1 136 ? 9.915 4.712 -21.524 1.00 96.38 136 PRO A CA 1
ATOM 1071 C C . PRO A 1 136 ? 9.630 3.286 -21.040 1.00 96.38 136 PRO A C 1
ATOM 1073 O O . PRO A 1 136 ? 8.760 2.616 -21.594 1.00 96.38 136 PRO A O 1
ATOM 1076 N N . SER A 1 137 ? 10.308 2.839 -19.977 1.00 98.06 137 SER A N 1
ATOM 1077 C CA . SER A 1 137 ? 10.111 1.506 -19.401 1.00 98.06 137 SER A CA 1
ATOM 1078 C C . SER A 1 137 ? 8.751 1.377 -18.725 1.00 98.06 137 SER A C 1
ATOM 1080 O O . SER A 1 137 ? 8.081 0.366 -18.906 1.00 98.06 137 SER A O 1
ATOM 1082 N N . PHE A 1 138 ? 8.292 2.408 -18.010 1.00 97.81 138 PHE A N 1
ATOM 1083 C CA . PHE A 1 138 ? 6.968 2.391 -17.385 1.00 97.81 138 PHE A CA 1
ATOM 1084 C C . PHE A 1 138 ? 5.846 2.370 -18.431 1.00 97.81 138 PHE A C 1
ATOM 1086 O O . PHE A 1 138 ? 4.928 1.563 -18.343 1.00 97.81 138 PHE A O 1
ATOM 1093 N N . MET A 1 139 ? 5.943 3.195 -19.475 1.00 96.62 139 MET A N 1
ATOM 1094 C CA . MET A 1 139 ? 4.969 3.199 -20.570 1.00 96.62 139 MET A CA 1
ATOM 1095 C C . MET A 1 139 ? 4.946 1.871 -21.328 1.00 96.62 139 MET A C 1
ATOM 1097 O O . MET A 1 139 ? 3.873 1.390 -21.688 1.00 96.62 139 MET A O 1
ATOM 1101 N N . LYS A 1 140 ? 6.117 1.262 -21.550 1.00 96.88 140 LYS A N 1
ATOM 1102 C CA . LYS A 1 140 ? 6.211 -0.052 -22.188 1.00 96.88 140 LYS A CA 1
ATOM 1103 C C . LYS A 1 140 ? 5.661 -1.159 -21.285 1.00 96.88 140 LYS A C 1
ATOM 1105 O O . LYS A 1 140 ? 4.931 -2.008 -21.775 1.00 96.88 140 LYS A O 1
ATOM 1110 N N . PHE A 1 141 ? 5.913 -1.109 -19.977 1.00 97.69 141 PHE A N 1
ATOM 1111 C CA . PHE A 1 141 ? 5.307 -2.026 -19.009 1.00 97.69 141 PHE A CA 1
ATOM 1112 C C . PHE A 1 141 ? 3.776 -2.023 -19.100 1.00 97.69 141 PHE A C 1
ATOM 1114 O O . PHE A 1 141 ? 3.152 -3.081 -19.166 1.00 97.69 141 PHE A O 1
ATOM 1121 N N . LEU A 1 142 ? 3.171 -0.832 -19.132 1.00 96.94 142 LEU A N 1
ATOM 1122 C CA . LEU A 1 142 ? 1.716 -0.683 -19.126 1.00 96.94 142 LEU A CA 1
ATOM 1123 C C . LEU A 1 142 ? 1.027 -1.202 -20.397 1.00 96.94 142 LEU A C 1
ATOM 1125 O O . LEU A 1 142 ? -0.179 -1.426 -20.359 1.00 96.94 142 LEU A O 1
ATOM 1129 N N . SER A 1 143 ? 1.748 -1.427 -21.501 1.00 94.75 143 SER A N 1
ATOM 1130 C CA . SER A 1 143 ? 1.148 -2.005 -22.713 1.00 94.75 143 SER A CA 1
ATOM 1131 C C . SER A 1 143 ? 0.863 -3.506 -22.582 1.00 94.75 143 SER A C 1
ATOM 1133 O O . SER A 1 143 ? -0.018 -4.023 -23.266 1.00 94.75 143 SER A O 1
ATOM 1135 N N . ALA A 1 144 ? 1.584 -4.207 -21.700 1.00 95.69 144 ALA A N 1
ATOM 1136 C CA . ALA A 1 144 ? 1.441 -5.646 -21.489 1.00 95.69 144 ALA A CA 1
ATOM 1137 C C . ALA A 1 144 ? 1.849 -6.066 -20.059 1.00 95.69 144 ALA A C 1
ATOM 1139 O O . ALA A 1 144 ? 2.739 -6.905 -19.883 1.00 95.69 144 ALA A O 1
ATOM 1140 N N . PRO A 1 145 ? 1.212 -5.520 -19.005 1.00 96.56 145 PRO A N 1
ATOM 1141 C CA . PRO A 1 145 ? 1.716 -5.643 -17.637 1.00 96.56 145 PRO A CA 1
ATOM 1142 C C . PRO A 1 145 ? 1.727 -7.090 -17.128 1.00 96.56 145 PRO A C 1
ATOM 1144 O O . PRO A 1 145 ? 2.623 -7.469 -16.377 1.00 96.56 145 PRO A O 1
ATOM 1147 N N . ARG A 1 146 ? 0.767 -7.921 -17.558 1.00 96.62 146 ARG A N 1
ATOM 1148 C CA . ARG A 1 146 ? 0.716 -9.350 -17.202 1.00 96.62 146 ARG A CA 1
ATOM 1149 C C . ARG A 1 146 ? 1.899 -10.119 -17.791 1.00 96.62 146 ARG A C 1
ATOM 1151 O O . ARG A 1 146 ? 2.599 -10.789 -17.043 1.00 96.62 146 ARG A O 1
ATOM 1158 N N . ASN A 1 147 ? 2.175 -9.926 -19.082 1.00 97.06 147 ASN A N 1
ATOM 1159 C CA . ASN A 1 147 ? 3.287 -10.582 -19.777 1.00 97.06 147 ASN A CA 1
ATOM 1160 C C . ASN A 1 147 ? 4.634 -10.219 -19.142 1.00 97.06 147 ASN A C 1
ATOM 1162 O O . ASN A 1 147 ? 5.506 -11.070 -19.002 1.00 97.06 147 ASN A O 1
ATOM 1166 N N . TYR A 1 148 ? 4.805 -8.958 -18.736 1.00 97.94 148 TYR A N 1
ATOM 1167 C CA . TYR A 1 148 ? 6.021 -8.523 -18.056 1.00 97.94 148 TYR A CA 1
ATOM 1168 C C . TYR A 1 148 ? 6.159 -9.116 -16.649 1.00 97.94 148 TYR A C 1
ATOM 1170 O O . TYR A 1 148 ? 7.265 -9.465 -16.254 1.00 97.94 148 TYR A O 1
ATOM 1178 N N . MET A 1 149 ? 5.069 -9.300 -15.897 1.00 97.12 149 MET A N 1
ATOM 1179 C CA . MET A 1 149 ? 5.121 -9.887 -14.544 1.00 97.12 149 MET A CA 1
ATOM 1180 C C . MET A 1 149 ? 5.538 -11.369 -14.513 1.00 97.12 149 MET A C 1
ATOM 1182 O O . MET A 1 149 ? 5.967 -11.874 -13.465 1.00 97.12 149 MET A O 1
ATOM 1186 N N . GLU A 1 150 ? 5.446 -12.054 -15.653 1.00 96.38 150 GLU A N 1
ATOM 1187 C CA . GLU A 1 150 ? 5.944 -13.420 -15.855 1.00 96.38 150 GLU A CA 1
ATOM 1188 C C . GLU A 1 150 ? 7.456 -13.471 -16.103 1.00 96.38 150 GLU A C 1
ATOM 1190 O O . GLU A 1 150 ? 8.070 -14.522 -15.928 1.00 96.38 150 GLU A O 1
ATOM 1195 N N . LYS A 1 151 ? 8.074 -12.347 -16.481 1.00 97.38 151 LYS A N 1
ATOM 1196 C CA . LYS A 1 151 ? 9.512 -12.276 -16.746 1.00 97.38 151 LYS A CA 1
ATOM 1197 C C . LYS A 1 151 ? 10.319 -12.315 -15.452 1.00 97.38 151 LYS A C 1
ATOM 1199 O O . LYS A 1 151 ? 9.841 -11.978 -14.362 1.00 97.38 151 LYS A O 1
ATOM 1204 N N . GLU A 1 152 ? 11.570 -12.732 -15.596 1.00 96.69 152 GLU A N 1
ATOM 1205 C CA . GLU A 1 152 ? 12.551 -12.701 -14.522 1.00 96.69 152 GLU A CA 1
ATOM 1206 C C . GLU A 1 152 ? 12.919 -11.252 -14.184 1.00 96.69 152 GLU A C 1
ATOM 1208 O O . GLU A 1 152 ? 13.175 -10.437 -15.074 1.00 96.69 152 GLU A O 1
ATOM 1213 N N . PHE A 1 153 ? 12.935 -10.945 -12.887 1.00 97.81 153 PHE A N 1
ATOM 1214 C CA . PHE A 1 153 ? 13.407 -9.672 -12.365 1.00 97.81 153 PHE A CA 1
ATOM 1215 C C . PHE A 1 153 ? 14.855 -9.855 -11.928 1.00 97.81 153 PHE A C 1
ATOM 1217 O O . PHE A 1 153 ? 15.117 -10.476 -10.903 1.00 97.81 153 PHE A O 1
ATOM 1224 N N . ARG A 1 154 ? 15.794 -9.380 -12.744 1.00 97.44 154 ARG A N 1
ATOM 1225 C CA . ARG A 1 154 ? 17.225 -9.658 -12.571 1.00 97.44 154 ARG A CA 1
ATOM 1226 C C . ARG A 1 154 ? 17.987 -8.402 -12.200 1.00 97.44 154 ARG A C 1
ATOM 1228 O O . ARG A 1 154 ? 17.763 -7.343 -12.787 1.00 97.44 154 ARG A O 1
ATOM 1235 N N . PHE A 1 155 ? 18.912 -8.525 -11.258 1.00 98.06 155 PHE A N 1
ATOM 1236 C CA . PHE A 1 155 ? 19.862 -7.458 -10.980 1.00 98.06 155 PHE A CA 1
ATOM 1237 C C . PHE A 1 155 ? 20.721 -7.195 -12.224 1.00 98.06 155 PHE A C 1
ATOM 1239 O O . PHE A 1 155 ? 21.102 -8.124 -12.934 1.00 98.06 155 PHE A O 1
ATOM 1246 N N . SER A 1 156 ? 21.002 -5.924 -12.498 1.00 97.31 156 SER A N 1
ATOM 1247 C CA . SER A 1 156 ? 21.843 -5.504 -13.617 1.00 97.31 156 SER A CA 1
ATOM 1248 C C . SER A 1 156 ? 23.117 -4.834 -13.132 1.00 97.31 156 SER A C 1
ATOM 1250 O O . SER A 1 156 ? 24.200 -5.287 -13.487 1.00 97.31 156 SER A O 1
ATOM 1252 N N . GLN A 1 157 ? 23.003 -3.758 -12.353 1.00 96.19 157 GLN A N 1
ATOM 1253 C CA . GLN A 1 157 ? 24.158 -2.998 -11.875 1.00 96.19 157 GLN A CA 1
ATOM 1254 C C . GLN A 1 157 ? 23.778 -2.070 -10.720 1.00 96.19 157 GLN A C 1
ATOM 1256 O O . GLN A 1 157 ? 22.607 -1.729 -10.544 1.00 96.19 157 GLN A O 1
ATOM 1261 N N . TRP A 1 158 ? 24.779 -1.599 -9.984 1.00 95.62 158 TRP A N 1
ATOM 1262 C CA . TRP A 1 158 ? 24.639 -0.462 -9.076 1.00 95.62 158 TRP A CA 1
ATOM 1263 C C . TRP A 1 158 ? 24.765 0.853 -9.852 1.00 95.62 158 TRP A C 1
ATOM 1265 O O . TRP A 1 158 ? 25.517 0.945 -10.822 1.00 95.62 158 TRP A O 1
ATOM 1275 N N . LEU A 1 159 ? 23.988 1.861 -9.459 1.00 93.19 159 LEU A N 1
ATOM 1276 C CA . LEU A 1 159 ? 24.001 3.195 -10.055 1.00 93.19 159 LEU A CA 1
ATOM 1277 C C . LEU A 1 159 ? 24.477 4.242 -9.060 1.00 93.19 159 LEU A C 1
ATOM 1279 O O . LEU A 1 159 ? 24.027 4.256 -7.913 1.00 93.19 159 LEU A O 1
ATOM 1283 N N . GLY A 1 160 ? 25.244 5.201 -9.572 1.00 88.62 160 GLY A N 1
ATOM 1284 C CA . GLY A 1 160 ? 25.731 6.335 -8.798 1.00 88.62 160 GLY A CA 1
ATOM 1285 C C . GLY A 1 160 ? 26.837 5.951 -7.821 1.00 88.62 160 GLY A C 1
ATOM 1286 O O . GLY A 1 160 ? 27.092 4.776 -7.565 1.00 88.62 160 GLY A O 1
ATOM 1287 N N . GLU A 1 161 ? 27.490 6.973 -7.284 1.00 83.62 161 GLU A N 1
ATOM 1288 C CA . GLU A 1 161 ? 28.510 6.796 -6.258 1.00 83.62 161 GLU A CA 1
ATOM 1289 C C . GLU A 1 161 ? 27.864 6.544 -4.887 1.00 83.62 161 GLU A C 1
ATOM 1291 O O . GLU A 1 161 ? 26.796 7.104 -4.591 1.00 83.62 161 GLU A O 1
ATOM 1296 N N . PRO A 1 162 ? 28.512 5.743 -4.023 1.00 84.56 162 PRO A N 1
ATOM 1297 C CA . PRO A 1 162 ? 28.171 5.647 -2.615 1.00 84.56 162 PRO A CA 1
ATOM 1298 C C . PRO A 1 162 ? 27.960 7.019 -1.968 1.00 84.56 162 PRO A C 1
ATOM 1300 O O . PRO A 1 162 ? 28.752 7.947 -2.124 1.00 84.56 162 PRO A O 1
ATOM 1303 N N . SER A 1 163 ? 26.889 7.145 -1.196 1.00 82.56 163 SER A N 1
ATOM 1304 C CA . SER A 1 163 ? 26.575 8.343 -0.418 1.00 82.56 163 SER A CA 1
ATOM 1305 C C . SER A 1 163 ? 25.997 7.953 0.943 1.00 82.56 163 SER A C 1
ATOM 1307 O O . SER A 1 163 ? 25.560 6.814 1.112 1.00 82.56 163 SER A O 1
ATOM 1309 N N . PRO A 1 164 ? 25.908 8.878 1.916 1.00 81.88 164 PRO A N 1
ATOM 1310 C CA . PRO A 1 164 ? 25.266 8.586 3.200 1.00 81.88 164 PRO A CA 1
ATOM 1311 C C . PRO A 1 164 ? 23.821 8.077 3.066 1.00 81.88 164 PRO A C 1
ATOM 1313 O O . PRO A 1 164 ? 23.349 7.319 3.909 1.00 81.88 164 PRO A O 1
ATOM 1316 N N . ILE A 1 165 ? 23.122 8.484 2.000 1.00 77.25 165 ILE A N 1
ATOM 1317 C CA . ILE A 1 165 ? 21.745 8.063 1.704 1.00 77.25 165 ILE A CA 1
ATOM 1318 C C . ILE A 1 165 ? 21.733 6.711 0.972 1.00 77.25 165 ILE A C 1
ATOM 1320 O O . ILE A 1 165 ? 20.866 5.878 1.236 1.00 77.25 165 ILE A O 1
ATOM 1324 N N . TYR A 1 166 ? 22.715 6.475 0.098 1.00 82.19 166 TYR A N 1
ATOM 1325 C CA . TYR A 1 166 ? 22.865 5.258 -0.702 1.00 82.19 166 TYR A CA 1
ATOM 1326 C C . TYR A 1 166 ? 24.268 4.664 -0.532 1.00 82.19 166 TYR A C 1
ATOM 1328 O O . TYR A 1 166 ? 25.125 4.900 -1.384 1.00 82.19 166 TYR A O 1
ATOM 1336 N N . PRO A 1 167 ? 24.533 3.891 0.538 1.00 78.94 167 PRO A N 1
ATOM 1337 C CA . PRO A 1 167 ? 25.881 3.400 0.849 1.00 78.94 167 PRO A CA 1
ATOM 1338 C C . PRO A 1 167 ? 26.518 2.545 -0.253 1.00 78.94 167 PRO A C 1
ATOM 1340 O O . PRO A 1 167 ? 27.738 2.457 -0.333 1.00 78.94 167 PRO A O 1
ATOM 1343 N N . HIS A 1 168 ? 25.698 1.937 -1.111 1.00 81.31 168 HIS A N 1
ATOM 1344 C CA . HIS A 1 168 ? 26.126 1.094 -2.232 1.00 81.31 168 HIS A CA 1
ATOM 1345 C C . HIS A 1 168 ? 25.664 1.645 -3.593 1.00 81.31 168 HIS A C 1
ATOM 1347 O O . HIS A 1 168 ? 25.741 0.954 -4.603 1.00 81.31 168 HIS A O 1
ATOM 1353 N N . GLY A 1 169 ? 25.157 2.883 -3.631 1.00 90.56 169 GLY A N 1
ATOM 1354 C CA . GLY A 1 169 ? 24.401 3.395 -4.773 1.00 90.56 169 GLY A CA 1
ATOM 1355 C C . GLY A 1 169 ? 22.978 2.820 -4.835 1.00 90.56 169 GLY A C 1
ATOM 1356 O O . GLY A 1 169 ? 22.469 2.260 -3.862 1.00 90.56 169 GLY A O 1
ATOM 1357 N N . VAL A 1 170 ? 22.309 2.990 -5.977 1.00 93.62 170 VAL A N 1
ATOM 1358 C CA . VAL A 1 170 ? 20.942 2.494 -6.213 1.00 93.62 170 VAL A CA 1
ATOM 1359 C C . VAL A 1 170 ? 20.994 1.221 -7.060 1.00 93.62 170 VAL A C 1
ATOM 1361 O O . VAL A 1 170 ? 21.539 1.270 -8.167 1.00 93.62 170 VAL A O 1
ATOM 1364 N N . PRO A 1 171 ? 20.405 0.095 -6.623 1.00 96.06 171 PRO A N 1
ATOM 1365 C CA . PRO A 1 171 ? 20.416 -1.117 -7.419 1.00 96.06 171 PRO A CA 1
ATOM 1366 C C . PRO A 1 171 ? 19.448 -0.989 -8.599 1.00 96.06 171 PRO A C 1
ATOM 1368 O O . PRO A 1 171 ? 18.267 -0.665 -8.437 1.00 96.06 171 PRO A O 1
ATOM 1371 N N . ARG A 1 172 ? 19.943 -1.262 -9.806 1.00 97.44 172 ARG A N 1
ATOM 1372 C CA . ARG A 1 172 ? 19.143 -1.358 -11.027 1.00 97.44 172 ARG A CA 1
ATOM 1373 C C . ARG A 1 172 ? 18.827 -2.809 -11.333 1.00 97.44 172 ARG A C 1
ATOM 1375 O O . ARG A 1 172 ? 19.719 -3.654 -11.397 1.00 97.44 172 ARG A O 1
ATOM 1382 N N . PHE A 1 173 ? 17.562 -3.048 -11.629 1.00 98.44 173 PHE A N 1
ATOM 1383 C CA . PHE A 1 173 ? 17.032 -4.314 -12.092 1.00 98.44 173 PHE A CA 1
ATOM 1384 C C . PHE A 1 173 ? 16.459 -4.187 -13.499 1.00 98.44 173 PHE A C 1
ATOM 1386 O O . PHE A 1 173 ? 16.064 -3.103 -13.945 1.00 98.44 173 PHE A O 1
ATOM 1393 N N . LEU A 1 174 ? 16.411 -5.324 -14.184 1.00 98.50 174 LEU A N 1
ATOM 1394 C CA . LEU A 1 174 ? 15.774 -5.487 -15.476 1.00 98.50 174 LEU A CA 1
ATOM 1395 C C . LEU A 1 174 ? 14.602 -6.454 -15.360 1.00 98.50 174 LEU A C 1
ATOM 1397 O O . LEU A 1 174 ? 14.710 -7.500 -14.722 1.00 98.50 174 LEU A O 1
ATOM 1401 N N . LEU A 1 175 ? 13.509 -6.108 -16.028 1.00 98.06 175 LEU A N 1
ATOM 1402 C CA . LEU A 1 175 ? 12.387 -6.996 -16.294 1.00 98.06 175 LEU A CA 1
ATOM 1403 C C . LEU A 1 175 ? 12.285 -7.129 -17.812 1.00 98.06 175 LEU A C 1
ATOM 1405 O O . LEU A 1 175 ? 11.711 -6.262 -18.469 1.00 98.06 175 LEU A O 1
ATOM 1409 N N . ASP A 1 176 ? 12.910 -8.171 -18.360 1.00 97.50 176 ASP A N 1
ATOM 1410 C CA . ASP A 1 176 ? 13.201 -8.269 -19.797 1.00 97.50 176 ASP A CA 1
ATOM 1411 C C . ASP A 1 176 ? 14.040 -7.065 -20.282 1.00 97.50 176 ASP A C 1
ATOM 1413 O O . ASP A 1 176 ? 15.208 -6.937 -19.894 1.00 97.50 176 ASP A O 1
ATOM 1417 N N . ASP A 1 177 ? 13.447 -6.160 -21.066 1.00 97.31 177 ASP A N 1
ATOM 1418 C CA . ASP A 1 177 ? 14.078 -4.941 -21.578 1.00 97.31 177 ASP A CA 1
ATOM 1419 C C . ASP A 1 177 ? 13.748 -3.674 -20.759 1.00 97.31 177 ASP A C 1
ATOM 1421 O O . ASP A 1 177 ? 14.191 -2.570 -21.081 1.00 97.31 177 ASP A O 1
ATOM 1425 N N . LEU A 1 178 ? 12.955 -3.816 -19.694 1.00 98.56 178 LEU A N 1
ATOM 1426 C CA . LEU A 1 178 ? 12.491 -2.705 -18.869 1.00 98.56 178 LEU A CA 1
ATOM 1427 C C . LEU A 1 178 ? 13.436 -2.435 -17.702 1.00 98.56 178 LEU A C 1
ATOM 1429 O O . LEU A 1 178 ? 13.841 -3.359 -17.004 1.00 98.56 178 LEU A O 1
ATOM 1433 N N . VAL A 1 179 ? 13.712 -1.160 -17.434 1.00 98.50 179 VAL A N 1
ATOM 1434 C CA . VAL A 1 179 ? 14.593 -0.720 -16.348 1.00 98.50 179 VAL A CA 1
ATOM 1435 C C . VAL A 1 179 ? 13.793 -0.364 -15.100 1.00 98.50 179 VAL A C 1
ATOM 1437 O O . VAL A 1 179 ? 12.831 0.395 -15.179 1.00 98.50 179 VAL A O 1
ATOM 1440 N N . PHE A 1 180 ? 14.249 -0.842 -13.944 1.00 98.25 180 PHE A N 1
ATOM 1441 C CA . PHE A 1 180 ? 13.716 -0.505 -12.625 1.00 98.25 180 PHE A CA 1
ATOM 1442 C C . PHE A 1 180 ? 14.861 -0.113 -11.687 1.00 98.25 180 PHE A C 1
ATOM 1444 O O . PHE A 1 180 ? 15.788 -0.894 -11.491 1.00 98.25 180 PHE A O 1
ATOM 1451 N N . ASN A 1 181 ? 14.814 1.080 -11.092 1.00 97.12 181 ASN A N 1
ATOM 1452 C CA . ASN A 1 181 ? 15.803 1.521 -10.106 1.00 97.12 181 ASN A CA 1
ATOM 1453 C C . ASN A 1 181 ? 15.198 1.397 -8.697 1.00 97.12 181 ASN A C 1
ATOM 1455 O O . ASN A 1 181 ? 14.175 2.011 -8.404 1.00 97.12 181 ASN A O 1
ATOM 1459 N N . MET A 1 182 ? 15.802 0.606 -7.815 1.00 95.81 182 MET A N 1
ATOM 1460 C CA . MET A 1 182 ? 15.220 0.194 -6.530 1.00 95.81 182 MET A CA 1
ATOM 1461 C C . MET A 1 182 ? 15.682 1.110 -5.383 1.00 95.81 182 MET A C 1
ATOM 1463 O O . MET A 1 182 ? 16.491 0.740 -4.539 1.00 95.81 182 MET A O 1
ATOM 1467 N N . VAL A 1 183 ? 15.171 2.343 -5.370 1.00 92.44 183 VAL A N 1
ATOM 1468 C CA . VAL A 1 183 ? 15.718 3.487 -4.612 1.00 92.44 183 VAL A CA 1
ATOM 1469 C C . VAL A 1 183 ? 15.693 3.397 -3.081 1.00 92.44 183 VAL A C 1
ATOM 1471 O O . VAL A 1 183 ? 16.330 4.227 -2.459 1.00 92.44 183 VAL A O 1
ATOM 1474 N N . HIS A 1 184 ? 14.996 2.462 -2.427 1.00 89.31 184 HIS A N 1
ATOM 1475 C CA . HIS A 1 184 ? 15.091 2.321 -0.953 1.00 89.31 184 HIS A CA 1
ATOM 1476 C C . HIS A 1 184 ? 15.600 0.955 -0.492 1.00 89.31 184 HIS A C 1
ATOM 1478 O O . HIS A 1 184 ? 15.330 0.551 0.637 1.00 89.31 184 HIS A O 1
ATOM 1484 N N . TYR A 1 185 ? 16.323 0.251 -1.357 1.00 89.38 185 TYR A N 1
ATOM 1485 C CA . TYR A 1 185 ? 16.853 -1.071 -1.061 1.00 89.38 185 TYR A CA 1
ATOM 1486 C C . TYR A 1 185 ? 18.370 -1.052 -0.957 1.00 89.38 185 TYR A C 1
ATOM 1488 O O . TYR A 1 185 ? 19.045 -0.424 -1.770 1.00 89.38 185 TYR A O 1
ATOM 1496 N N . LYS A 1 186 ? 18.888 -1.751 0.056 1.00 88.38 186 LYS A N 1
ATOM 1497 C CA . LYS A 1 186 ? 20.332 -1.877 0.304 1.00 88.38 186 LYS A CA 1
ATOM 1498 C C . LYS A 1 186 ? 20.892 -3.202 -0.193 1.00 88.38 186 LYS A C 1
ATOM 1500 O O . LYS A 1 186 ? 22.048 -3.247 -0.583 1.00 88.38 186 LYS A O 1
ATOM 1505 N N . GLU A 1 187 ? 20.049 -4.230 -0.234 1.00 91.38 187 GLU A N 1
ATOM 1506 C CA . GLU A 1 187 ? 20.434 -5.588 -0.599 1.00 91.38 187 GLU A CA 1
ATOM 1507 C C . GLU A 1 187 ? 19.677 -6.055 -1.847 1.00 91.38 187 GLU A C 1
ATOM 1509 O O . GLU A 1 187 ? 18.476 -5.807 -2.014 1.00 91.38 187 GLU A O 1
ATOM 1514 N N . ILE A 1 188 ? 20.387 -6.763 -2.725 1.00 95.19 188 ILE A N 1
ATOM 1515 C CA . ILE A 1 188 ? 19.832 -7.339 -3.960 1.00 95.19 188 ILE A CA 1
ATOM 1516 C C . ILE A 1 188 ? 18.771 -8.394 -3.625 1.00 95.19 188 ILE A C 1
ATOM 1518 O O . ILE A 1 188 ? 17.702 -8.415 -4.241 1.00 95.19 188 ILE A O 1
ATOM 1522 N N . ASP A 1 189 ? 19.035 -9.223 -2.617 1.00 95.62 189 ASP A N 1
ATOM 1523 C CA . ASP A 1 189 ? 18.122 -10.286 -2.197 1.00 95.62 189 ASP A CA 1
ATOM 1524 C C . ASP A 1 189 ? 16.809 -9.710 -1.661 1.00 95.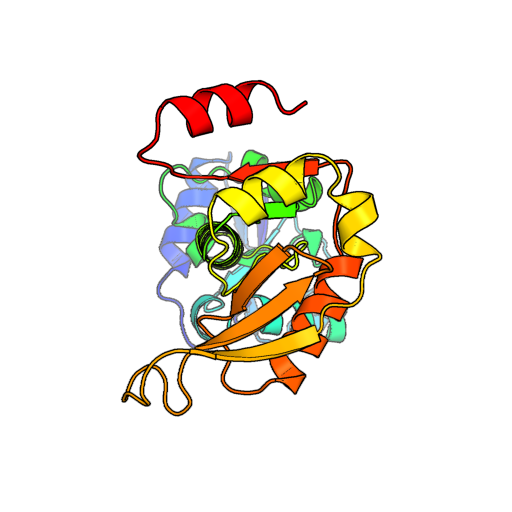62 189 ASP A C 1
ATOM 1526 O O . ASP A 1 189 ? 15.731 -10.149 -2.066 1.00 95.62 189 ASP A O 1
ATOM 1530 N N . GLU A 1 190 ? 16.871 -8.628 -0.874 1.00 94.88 190 GLU A N 1
ATOM 1531 C CA . GLU A 1 190 ? 15.670 -7.934 -0.399 1.00 94.88 190 GLU A CA 1
ATOM 1532 C C . GLU A 1 190 ? 14.818 -7.421 -1.575 1.00 94.88 190 GLU A C 1
ATOM 1534 O O . GLU A 1 190 ? 13.587 -7.549 -1.561 1.00 94.88 190 GLU A O 1
ATOM 1539 N N . CYS A 1 191 ? 15.448 -6.869 -2.619 1.00 95.06 191 CYS A N 1
ATOM 1540 C CA . CYS A 1 191 ? 14.735 -6.426 -3.820 1.00 95.06 191 CYS A CA 1
ATOM 1541 C C . CYS A 1 191 ? 13.965 -7.583 -4.463 1.00 95.06 191 CYS A C 1
ATOM 1543 O O . CYS A 1 191 ? 12.764 -7.457 -4.722 1.00 95.06 191 CYS A O 1
ATOM 1545 N N . ASN A 1 192 ? 14.643 -8.710 -4.695 1.00 96.19 192 ASN A N 1
ATOM 1546 C CA . ASN A 1 192 ? 14.069 -9.889 -5.340 1.00 96.19 192 ASN A CA 1
ATOM 1547 C C . ASN A 1 192 ? 12.938 -10.505 -4.516 1.00 96.19 192 ASN A C 1
ATOM 1549 O O . ASN A 1 192 ? 11.869 -10.806 -5.057 1.00 96.19 192 ASN A O 1
ATOM 1553 N N . GLU A 1 193 ? 13.128 -10.640 -3.206 1.00 96.31 193 GLU A N 1
ATOM 1554 C CA . GLU A 1 193 ? 12.120 -11.168 -2.291 1.00 96.31 193 GLU A CA 1
ATOM 1555 C C . GLU A 1 193 ? 10.873 -10.279 -2.242 1.00 96.31 193 GLU A C 1
ATOM 1557 O O . GLU A 1 193 ? 9.736 -10.758 -2.364 1.00 96.31 193 GLU A O 1
ATOM 1562 N N . LYS A 1 194 ? 11.048 -8.958 -2.086 1.00 95.75 194 LYS A N 1
ATOM 1563 C CA . LYS A 1 194 ? 9.914 -8.023 -2.045 1.00 95.75 194 LYS A CA 1
ATOM 1564 C C . LYS A 1 194 ? 9.213 -7.946 -3.394 1.00 95.75 194 LYS A C 1
ATOM 1566 O O . LYS A 1 194 ? 7.983 -7.937 -3.410 1.00 95.75 194 LYS A O 1
ATOM 1571 N N . TRP A 1 195 ? 9.947 -7.915 -4.503 1.00 97.12 195 TRP A N 1
ATOM 1572 C CA . TRP A 1 195 ? 9.360 -7.931 -5.842 1.00 97.12 195 TRP A CA 1
ATOM 1573 C C . TRP A 1 195 ? 8.534 -9.204 -6.061 1.00 97.12 195 TRP A C 1
ATOM 1575 O O . TRP A 1 195 ? 7.342 -9.128 -6.369 1.00 97.12 195 TRP A O 1
ATOM 1585 N N . THR A 1 196 ? 9.129 -10.372 -5.811 1.00 96.12 196 THR A N 1
ATOM 1586 C CA . THR A 1 196 ? 8.504 -11.685 -6.029 1.00 96.12 196 THR A CA 1
ATOM 1587 C C . THR A 1 196 ? 7.282 -11.897 -5.138 1.00 96.12 196 THR A C 1
ATOM 1589 O O . THR A 1 196 ? 6.219 -12.292 -5.617 1.00 96.12 196 THR A O 1
ATOM 1592 N N . SER A 1 197 ? 7.380 -11.568 -3.849 1.00 95.94 197 SER A N 1
ATOM 1593 C CA . SER A 1 197 ? 6.249 -11.714 -2.926 1.00 95.94 197 SER A CA 1
ATOM 1594 C C . SER A 1 197 ? 5.115 -10.724 -3.207 1.00 95.94 197 SER A C 1
ATOM 1596 O O . SER A 1 197 ? 3.942 -11.066 -3.046 1.00 95.94 197 SER A O 1
ATOM 1598 N N . ARG A 1 198 ? 5.420 -9.490 -3.631 1.00 96.06 198 ARG A N 1
ATOM 1599 C CA . ARG A 1 198 ? 4.397 -8.470 -3.914 1.00 96.06 198 ARG A CA 1
ATOM 1600 C C . ARG A 1 198 ? 3.754 -8.646 -5.284 1.00 96.06 198 ARG A C 1
ATOM 1602 O O . ARG A 1 198 ? 2.558 -8.378 -5.393 1.00 96.06 198 ARG A O 1
ATOM 1609 N N . LYS A 1 199 ? 4.475 -9.139 -6.304 1.00 96.62 199 LYS A N 1
ATOM 1610 C CA . LYS A 1 199 ? 3.876 -9.410 -7.626 1.00 96.62 199 LYS A CA 1
ATOM 1611 C C . LYS A 1 199 ? 2.764 -10.460 -7.556 1.00 96.62 199 LYS A C 1
ATOM 1613 O O . LYS A 1 199 ? 1.764 -10.339 -8.253 1.00 96.62 199 LYS A O 1
ATOM 1618 N N . GLN A 1 200 ? 2.870 -11.422 -6.637 1.00 96.88 200 GLN A N 1
ATOM 1619 C CA . GLN A 1 200 ? 1.824 -12.423 -6.385 1.00 96.88 200 GLN A CA 1
ATOM 1620 C C . GLN A 1 200 ? 0.544 -11.835 -5.762 1.00 96.88 200 GLN A C 1
ATOM 1622 O O . GLN A 1 200 ? -0.512 -12.457 -5.809 1.00 96.88 200 GLN A O 1
ATOM 1627 N N . ARG A 1 201 ? 0.612 -10.635 -5.170 1.00 96.19 201 ARG A N 1
ATOM 1628 C CA . ARG A 1 201 ? -0.521 -9.992 -4.479 1.00 96.19 201 ARG A CA 1
ATOM 1629 C C . ARG A 1 201 ? -1.333 -9.062 -5.377 1.00 96.19 201 ARG A C 1
ATOM 1631 O O . ARG A 1 201 ? -2.319 -8.503 -4.884 1.00 96.19 201 ARG A O 1
ATOM 1638 N N . ILE A 1 202 ? -0.915 -8.883 -6.635 1.00 98.19 202 ILE A N 1
ATOM 1639 C CA . ILE A 1 202 ? -1.562 -7.984 -7.595 1.00 98.19 202 ILE A CA 1
ATOM 1640 C C . ILE A 1 202 ? -3.022 -8.387 -7.775 1.00 98.19 202 ILE A C 1
ATOM 1642 O O . ILE A 1 202 ? -3.346 -9.493 -8.203 1.00 98.19 202 ILE A O 1
ATOM 1646 N N . ASN A 1 203 ? -3.910 -7.447 -7.471 1.00 97.81 203 ASN A N 1
ATOM 1647 C CA . ASN A 1 203 ? -5.317 -7.535 -7.809 1.00 97.81 203 ASN A CA 1
ATOM 1648 C C . ASN A 1 203 ? -5.545 -6.924 -9.192 1.00 97.81 203 ASN A C 1
ATOM 1650 O O . ASN A 1 203 ? -5.777 -5.723 -9.326 1.00 97.81 203 ASN A O 1
ATOM 1654 N N . TRP A 1 204 ? -5.519 -7.769 -10.218 1.00 96.81 204 TRP A N 1
ATOM 1655 C CA . TRP A 1 204 ? -5.697 -7.337 -11.603 1.00 96.81 204 TRP A CA 1
ATOM 1656 C C . TRP A 1 204 ? -7.087 -6.778 -11.938 1.00 96.81 204 TRP A C 1
ATOM 1658 O O . TRP A 1 204 ? -7.245 -6.182 -12.997 1.00 96.81 204 TRP A O 1
ATOM 1668 N N . TYR A 1 205 ? -8.079 -6.953 -11.060 1.00 97.12 205 TYR A N 1
ATOM 1669 C CA . TYR A 1 205 ? -9.423 -6.392 -11.230 1.00 97.12 205 TYR A CA 1
ATOM 1670 C C . TYR A 1 205 ? -9.560 -4.976 -10.662 1.00 97.12 205 TYR A C 1
ATOM 1672 O O . TYR A 1 205 ? -10.584 -4.332 -10.867 1.00 97.12 205 TYR A O 1
ATOM 1680 N N . ASN A 1 206 ? -8.559 -4.491 -9.922 1.00 97.44 206 ASN A N 1
ATOM 1681 C CA . ASN A 1 206 ? -8.578 -3.151 -9.354 1.00 97.44 206 ASN A CA 1
ATOM 1682 C C . ASN A 1 206 ? -7.164 -2.573 -9.268 1.00 97.44 206 ASN A C 1
ATOM 1684 O O . ASN A 1 206 ? -6.482 -2.672 -8.239 1.00 97.44 206 ASN A O 1
ATOM 1688 N N . ILE A 1 207 ? -6.744 -1.972 -10.377 1.00 97.25 207 ILE A N 1
ATOM 1689 C CA . ILE A 1 207 ? -5.452 -1.314 -10.517 1.00 97.25 207 ILE A CA 1
ATOM 1690 C C . ILE A 1 207 ? -5.681 0.188 -10.657 1.00 97.25 207 ILE A C 1
ATOM 1692 O O . ILE A 1 207 ? -6.420 0.634 -11.530 1.00 97.25 207 ILE A O 1
ATOM 1696 N N . LEU A 1 208 ? -4.989 0.965 -9.831 1.00 97.06 208 LEU A N 1
ATOM 1697 C CA . LEU A 1 208 ? -4.785 2.389 -10.057 1.00 97.06 208 LEU A CA 1
ATOM 1698 C C . LEU A 1 208 ? -3.393 2.585 -10.650 1.00 97.06 208 LEU A C 1
ATOM 1700 O O . LEU A 1 208 ? -2.390 2.239 -10.024 1.00 97.06 208 LEU A O 1
ATOM 1704 N N . VAL A 1 209 ? -3.332 3.168 -11.842 1.00 97.12 209 VAL A N 1
ATOM 1705 C CA . VAL A 1 209 ? -2.069 3.558 -12.471 1.00 97.12 209 VAL A CA 1
ATOM 1706 C C . VAL A 1 209 ? -1.824 5.041 -12.217 1.00 97.12 209 VAL A C 1
ATOM 1708 O O . VAL A 1 209 ? -2.688 5.871 -12.490 1.00 97.12 209 VAL A O 1
ATOM 1711 N N . VAL A 1 210 ? -0.642 5.379 -11.702 1.00 95.44 210 VAL A N 1
ATOM 1712 C CA . VAL A 1 210 ? -0.238 6.756 -11.406 1.00 95.44 210 VAL A CA 1
ATOM 1713 C C . VAL A 1 210 ? 1.106 7.064 -12.046 1.00 95.44 210 VAL A C 1
ATOM 1715 O O . VAL A 1 210 ? 2.078 6.318 -11.939 1.00 95.44 210 VAL A O 1
ATOM 1718 N N . MET A 1 211 ? 1.163 8.213 -12.703 1.00 94.00 211 MET A N 1
ATOM 1719 C CA . MET A 1 211 ? 2.342 8.710 -13.386 1.00 94.00 211 MET A CA 1
ATOM 1720 C C . MET A 1 211 ? 2.350 10.234 -13.322 1.00 94.00 211 MET A C 1
ATOM 1722 O O . MET A 1 211 ? 1.306 10.872 -13.400 1.00 94.00 211 MET A O 1
ATOM 1726 N N . HIS A 1 212 ? 3.543 10.811 -13.237 1.00 92.56 212 HIS A N 1
ATOM 1727 C CA . HIS A 1 212 ? 3.789 12.208 -13.587 1.00 92.56 212 HIS A CA 1
ATOM 1728 C C . HIS A 1 212 ? 4.701 12.236 -14.818 1.00 92.56 212 HIS A C 1
ATOM 1730 O O . HIS A 1 212 ? 5.505 11.320 -14.986 1.00 92.56 212 HIS A O 1
ATOM 1736 N N . THR A 1 213 ? 4.600 13.251 -15.671 1.00 94.38 213 THR A N 1
ATOM 1737 C CA . THR A 1 213 ? 5.515 13.463 -16.805 1.00 94.38 213 THR A CA 1
ATOM 1738 C C . THR A 1 213 ? 5.519 14.936 -17.189 1.00 94.38 213 THR A C 1
ATOM 1740 O O . THR A 1 213 ? 4.489 15.601 -17.089 1.00 94.38 213 THR A O 1
ATOM 1743 N N . ASN A 1 214 ? 6.665 15.430 -17.656 1.00 93.94 214 ASN A N 1
ATOM 1744 C CA . ASN A 1 214 ? 6.779 16.760 -18.263 1.00 93.94 214 ASN A CA 1
ATOM 1745 C C . ASN A 1 214 ? 6.632 16.704 -19.797 1.00 93.94 214 ASN A C 1
ATOM 1747 O O . ASN A 1 214 ? 6.608 17.737 -20.461 1.00 93.94 214 ASN A O 1
ATOM 1751 N N . ALA A 1 215 ? 6.528 15.505 -20.383 1.00 94.38 215 ALA A N 1
ATOM 1752 C CA . ALA A 1 215 ? 6.442 15.309 -21.822 1.00 94.38 215 ALA A CA 1
ATOM 1753 C C . ALA A 1 215 ? 4.984 15.153 -22.279 1.00 94.38 215 ALA A C 1
ATOM 1755 O O . ALA A 1 215 ? 4.338 14.129 -22.047 1.00 94.38 215 ALA A O 1
ATOM 1756 N N . TYR A 1 216 ? 4.481 16.128 -23.042 1.00 93.25 216 TYR A N 1
ATOM 1757 C CA . TYR A 1 216 ? 3.110 16.100 -23.569 1.00 93.25 216 TYR A CA 1
ATOM 1758 C C . TYR A 1 216 ? 2.803 14.842 -24.404 1.00 93.25 216 TYR A C 1
ATOM 1760 O O . TYR A 1 216 ? 1.716 14.269 -24.318 1.00 93.25 216 TYR A O 1
ATOM 1768 N N . LYS A 1 217 ? 3.779 14.355 -25.185 1.00 92.56 217 LYS A N 1
ATOM 1769 C CA . LYS A 1 217 ? 3.643 13.103 -25.948 1.00 92.56 217 LYS A CA 1
ATOM 1770 C C . LYS A 1 217 ? 3.397 11.901 -25.031 1.00 92.56 217 LYS A C 1
ATOM 1772 O O . LYS A 1 217 ? 2.538 11.079 -25.339 1.00 92.56 217 LYS A O 1
ATOM 1777 N N . CYS A 1 218 ? 4.112 11.819 -23.909 1.00 92.94 218 CYS A N 1
ATOM 1778 C CA . CYS A 1 218 ? 3.931 10.752 -22.929 1.00 92.94 218 CYS A CA 1
ATOM 1779 C C . CYS A 1 218 ? 2.528 10.810 -22.310 1.00 92.94 218 CYS A C 1
ATOM 1781 O O . CYS A 1 218 ? 1.836 9.796 -22.289 1.00 92.94 218 CYS A O 1
ATOM 1783 N N . LEU A 1 219 ? 2.056 12.006 -21.938 1.00 93.19 219 LEU A N 1
ATOM 1784 C CA . LEU A 1 219 ? 0.698 12.205 -21.422 1.00 93.19 219 LEU A CA 1
ATOM 1785 C C . LEU A 1 219 ? -0.381 11.711 -22.401 1.00 93.19 219 LEU A C 1
ATOM 1787 O O . LEU A 1 219 ? -1.335 11.055 -21.983 1.00 93.19 219 LEU A O 1
ATOM 1791 N N . ARG A 1 220 ? -0.244 12.000 -23.704 1.00 92.88 220 ARG A N 1
ATOM 1792 C CA . ARG A 1 220 ? -1.194 11.504 -24.718 1.00 92.88 220 ARG A CA 1
ATOM 1793 C C . ARG A 1 220 ? -1.197 9.982 -24.805 1.00 92.88 220 ARG A C 1
ATOM 1795 O O . ARG A 1 220 ? -2.268 9.387 -24.843 1.00 92.88 220 ARG A O 1
ATOM 1802 N N . ASN A 1 221 ? -0.018 9.364 -24.791 1.00 92.19 221 ASN A N 1
ATOM 1803 C CA . ASN A 1 221 ? 0.094 7.909 -24.814 1.00 92.19 221 ASN A CA 1
ATOM 1804 C C . ASN A 1 221 ? -0.525 7.291 -23.554 1.00 92.19 221 ASN A C 1
ATOM 1806 O O . ASN A 1 221 ? -1.263 6.318 -23.662 1.00 92.19 221 ASN A O 1
ATOM 1810 N N . PHE A 1 222 ? -0.299 7.886 -22.379 1.00 93.81 222 PHE A N 1
ATOM 1811 C CA . PHE A 1 222 ? -0.876 7.413 -21.121 1.00 93.81 222 PHE A CA 1
ATOM 1812 C C . PHE A 1 222 ? -2.408 7.405 -21.159 1.00 93.81 222 PHE A C 1
ATOM 1814 O O . PHE A 1 222 ? -3.026 6.425 -20.764 1.00 93.81 222 PHE A O 1
ATOM 1821 N N . LYS A 1 223 ? -3.028 8.447 -21.729 1.00 91.06 223 LYS A N 1
ATOM 1822 C CA . LYS A 1 223 ? -4.491 8.517 -21.907 1.00 91.06 223 LYS A CA 1
ATOM 1823 C C . LYS A 1 223 ? -5.067 7.447 -22.839 1.00 91.06 223 LYS A C 1
ATOM 1825 O O . LYS A 1 223 ? -6.267 7.206 -22.788 1.00 91.06 223 LYS A O 1
ATOM 1830 N N . SER A 1 224 ? -4.252 6.858 -23.715 1.00 89.44 224 SER A N 1
ATOM 1831 C CA . SER A 1 224 ? -4.699 5.807 -24.641 1.00 89.44 224 SER A CA 1
ATOM 1832 C C . SER A 1 224 ? -4.631 4.392 -24.057 1.00 89.44 224 SER A C 1
ATOM 1834 O O . SER A 1 224 ? -5.150 3.462 -24.674 1.00 89.44 224 SER A O 1
ATOM 1836 N N . ILE A 1 225 ? -4.007 4.226 -22.886 1.00 86.38 225 ILE A N 1
ATOM 1837 C CA . ILE A 1 225 ? -3.947 2.948 -22.171 1.00 86.38 225 ILE A CA 1
ATOM 1838 C C . ILE A 1 225 ? -5.343 2.656 -21.606 1.00 86.38 225 ILE A C 1
ATOM 1840 O O . ILE A 1 225 ? -5.950 3.529 -20.984 1.00 86.38 225 ILE A O 1
ATOM 1844 N N . ARG A 1 226 ? -5.854 1.452 -21.879 1.00 64.69 226 ARG A N 1
ATOM 1845 C CA . ARG A 1 226 ? -7.174 0.976 -21.443 1.00 64.69 226 ARG A CA 1
ATOM 1846 C C . ARG A 1 226 ? -7.094 0.203 -20.137 1.00 64.69 226 ARG A C 1
ATOM 1848 O O . ARG A 1 226 ? -6.096 -0.531 -19.963 1.00 64.69 226 ARG A O 1
#

Radius of gyration: 20.29 Å; chains: 1; bounding box: 54×31×53 Å

pLDDT: mean 93.87, std 4.58, range [64.69, 98.56]

Sequence (226 aa):
MLKVLIWHVSDETSFKDKAIKILEQQHDGIEIVGEATTENIAKVDERGQYDTLLCVGAKKIGISKVTTDAHKLNLPEEKLLGDWIVTIPGFALKKYRQLQRSRLSIFSKNCFGGVISHTLGLVYRSPFVNLDVPEPSFMKFLSAPRNYMEKEFRFSQWLGEPSPIYPHGVPRFLLDDLVFNMVHYKEIDECNEKWTSRKQRINWYNILVVMHTNAYKCLRNFKSIR